Protein AF-A0AAE0R0P5-F1 (afdb_monomer)

Mean predicted aligned error: 21.21 Å

Structure (mmCIF, N/CA/C/O backbone):
data_AF-A0AAE0R0P5-F1
#
_entry.id   AF-A0AAE0R0P5-F1
#
loop_
_atom_site.group_PDB
_atom_site.id
_atom_site.type_symbol
_atom_site.label_atom_id
_atom_site.label_alt_id
_atom_site.label_comp_id
_atom_site.label_asym_id
_atom_site.label_entity_id
_atom_site.label_seq_id
_atom_site.pdbx_PDB_ins_code
_atom_site.Cartn_x
_atom_site.Cartn_y
_atom_site.Cartn_z
_atom_site.occupancy
_atom_site.B_iso_or_equiv
_atom_site.auth_seq_id
_atom_site.auth_comp_id
_atom_site.auth_asym_id
_atom_site.auth_atom_id
_atom_site.pdbx_PDB_model_num
ATOM 1 N N . MET A 1 1 ? -58.513 -64.015 45.339 1.00 34.44 1 MET A N 1
ATOM 2 C CA . MET A 1 1 ? -57.913 -65.155 44.607 1.00 34.44 1 MET A CA 1
ATOM 3 C C . MET A 1 1 ? -56.987 -64.576 43.554 1.00 34.44 1 MET A C 1
ATOM 5 O O . MET A 1 1 ? -57.465 -63.894 42.669 1.00 34.44 1 MET A O 1
ATOM 9 N N . LEU A 1 2 ? -55.699 -64.471 43.877 1.00 30.14 2 LEU A N 1
ATOM 10 C CA . LEU A 1 2 ? -54.644 -65.435 43.523 1.00 30.14 2 LEU A CA 1
ATOM 11 C C . LEU A 1 2 ? -54.267 -65.344 42.025 1.00 30.14 2 LEU A C 1
ATOM 13 O O . LEU A 1 2 ? -55.048 -65.767 41.192 1.00 30.14 2 LEU A O 1
ATOM 17 N N . PHE A 1 3 ? -53.156 -64.654 41.698 1.00 29.30 3 PHE A N 1
ATOM 18 C CA . PHE A 1 3 ? -51.824 -65.229 41.345 1.00 29.30 3 PHE A CA 1
ATOM 19 C C . PHE A 1 3 ? -51.751 -65.570 39.827 1.00 29.30 3 PHE A C 1
ATOM 21 O O . PHE A 1 3 ? -52.688 -66.141 39.303 1.00 29.30 3 PHE A O 1
ATOM 28 N N . LYS A 1 4 ? -50.728 -65.259 39.013 1.00 31.42 4 LYS A N 1
ATOM 29 C CA . LYS A 1 4 ? -49.277 -65.125 39.222 1.00 31.42 4 LYS A CA 1
ATOM 30 C C . LYS A 1 4 ? -48.629 -64.227 38.151 1.00 31.42 4 LYS A C 1
ATOM 32 O O . LYS A 1 4 ? -48.882 -64.372 36.962 1.00 31.42 4 LYS A O 1
ATOM 37 N N . TYR A 1 5 ? -47.707 -63.398 38.629 1.00 28.97 5 TYR A N 1
ATOM 38 C CA . TYR A 1 5 ? -46.499 -62.911 37.956 1.00 28.97 5 TYR A CA 1
ATOM 39 C C . TYR A 1 5 ? -45.636 -64.063 37.399 1.00 28.97 5 TYR A C 1
ATOM 41 O O . TYR A 1 5 ? -45.474 -65.053 38.113 1.00 28.97 5 TYR A O 1
ATOM 49 N N . GLN A 1 6 ? -44.968 -63.872 36.251 1.00 34.53 6 GLN A N 1
ATOM 50 C CA . GLN A 1 6 ? -43.512 -64.071 36.115 1.00 34.53 6 GLN A CA 1
ATOM 51 C C . GLN A 1 6 ? -42.920 -63.300 34.913 1.00 34.53 6 GLN A C 1
ATOM 53 O O . GLN A 1 6 ? -43.479 -63.270 33.824 1.00 34.53 6 GLN A O 1
ATOM 58 N N . HIS A 1 7 ? -41.786 -62.665 35.224 1.00 36.59 7 HIS A N 1
ATOM 59 C CA . HIS A 1 7 ? -40.796 -61.903 34.452 1.00 36.59 7 HIS A CA 1
ATOM 60 C C . HIS A 1 7 ? -40.493 -62.405 33.025 1.00 36.59 7 HIS A C 1
ATOM 62 O O . HIS A 1 7 ? -40.586 -63.590 32.754 1.00 36.59 7 HIS A O 1
ATOM 68 N N . GLY A 1 8 ? -40.004 -61.595 32.085 1.00 32.41 8 GLY A N 1
ATOM 69 C CA . GLY A 1 8 ? -39.544 -60.213 32.142 1.00 32.41 8 GLY A CA 1
ATOM 70 C C . GLY A 1 8 ? -38.848 -59.850 30.825 1.00 32.41 8 GLY A C 1
ATOM 71 O O . GLY A 1 8 ? -38.234 -60.703 30.193 1.00 32.41 8 GLY A O 1
ATOM 72 N N . PHE A 1 9 ? -38.926 -58.586 30.416 1.00 34.09 9 PHE A N 1
ATOM 73 C CA . PHE A 1 9 ? -37.970 -58.013 29.473 1.00 34.09 9 PHE A CA 1
ATOM 74 C C . PHE A 1 9 ? -37.749 -56.550 29.847 1.00 34.09 9 PHE A C 1
ATOM 76 O O . PHE A 1 9 ? -38.692 -55.799 30.093 1.00 34.09 9 PHE A O 1
ATOM 83 N N . ILE A 1 10 ? -36.478 -56.216 30.029 1.00 40.25 10 ILE A N 1
ATOM 84 C CA . ILE A 1 10 ? -36.000 -55.024 30.714 1.00 40.25 10 ILE A CA 1
ATOM 85 C C . ILE A 1 10 ? -36.155 -53.781 29.832 1.00 40.25 10 ILE A C 1
ATOM 87 O O . ILE A 1 10 ? -35.788 -53.747 28.663 1.00 40.25 10 ILE A O 1
ATOM 91 N N . LEU A 1 11 ? -36.701 -52.767 30.493 1.00 33.94 11 LEU A N 1
ATOM 92 C CA . LEU A 1 11 ? -36.788 -51.348 30.196 1.00 33.94 11 LEU A CA 1
ATOM 93 C C . LEU A 1 11 ? -35.460 -50.741 29.695 1.00 33.94 11 LEU A C 1
ATOM 95 O O . LEU A 1 11 ? -34.460 -50.806 30.404 1.00 33.94 11 LEU A O 1
ATOM 99 N N . THR A 1 12 ? -35.471 -49.989 28.591 1.00 37.47 12 THR A N 1
ATOM 100 C CA . THR A 1 12 ? -34.837 -48.654 28.600 1.00 37.47 12 THR A CA 1
ATOM 101 C C . THR A 1 12 ? -35.528 -47.728 27.601 1.00 37.47 12 THR A C 1
ATOM 103 O O . THR A 1 12 ? -35.240 -47.711 26.410 1.00 37.47 12 THR A O 1
ATOM 106 N N . VAL A 1 13 ? -36.479 -46.954 28.119 1.00 36.56 13 VAL A N 1
ATOM 107 C CA . VAL A 1 13 ? -37.002 -45.750 27.480 1.00 36.56 13 VAL A CA 1
ATOM 108 C C . VAL A 1 13 ? -36.107 -44.602 27.940 1.00 36.56 13 VAL A C 1
ATOM 110 O O . VAL A 1 13 ? -36.076 -44.293 29.127 1.00 36.56 13 VAL A O 1
ATOM 113 N N . LEU A 1 14 ? -35.389 -43.966 27.017 1.00 38.53 14 LEU A N 1
ATOM 114 C CA . LEU A 1 14 ? -34.803 -42.642 27.222 1.00 38.53 14 LEU A CA 1
ATOM 115 C C . LEU A 1 14 ? -35.444 -41.712 26.192 1.00 38.53 14 LEU A C 1
ATOM 117 O O . LEU A 1 14 ? -34.940 -41.506 25.093 1.00 38.53 14 LEU A O 1
ATOM 121 N N . PHE A 1 15 ? -36.623 -41.204 26.556 1.00 39.19 15 PHE A N 1
ATOM 122 C CA . PHE A 1 15 ? -37.204 -40.023 25.932 1.00 39.19 15 PHE A CA 1
ATOM 123 C C . PHE A 1 15 ? -36.274 -38.845 26.238 1.00 39.19 15 PHE A C 1
ATOM 125 O O . PHE A 1 15 ? -36.074 -38.488 27.400 1.00 39.19 15 PHE A O 1
ATOM 132 N N . GLY A 1 16 ? -35.684 -38.265 25.194 1.00 40.59 16 GLY A N 1
ATOM 133 C CA . GLY A 1 16 ? -34.904 -37.040 25.293 1.00 40.59 16 GLY A CA 1
ATOM 134 C C . GLY A 1 16 ? -35.792 -35.882 25.738 1.00 40.59 16 GLY A C 1
ATOM 135 O O . GLY A 1 16 ? -36.553 -35.331 24.947 1.00 40.59 16 GLY A O 1
ATOM 136 N N . LEU A 1 17 ? -35.670 -35.495 27.007 1.00 40.88 17 LEU A N 1
ATOM 137 C CA . LEU A 1 17 ? -36.045 -34.171 27.488 1.00 40.88 17 LEU A CA 1
ATOM 138 C C . LEU A 1 17 ? -35.081 -33.166 26.852 1.00 40.88 17 LEU A C 1
ATOM 140 O O . LEU A 1 17 ? -34.017 -32.865 27.385 1.00 40.88 17 LEU A O 1
ATOM 144 N N . CYS A 1 18 ? -35.450 -32.667 25.675 1.00 35.09 18 CYS A N 1
ATOM 145 C CA . CYS A 1 18 ? -34.833 -31.486 25.096 1.00 35.09 18 CYS A CA 1
ATOM 146 C C . CYS A 1 18 ? -35.344 -30.277 25.889 1.00 35.09 18 CYS A C 1
ATOM 148 O O . CYS A 1 18 ? -36.290 -29.598 25.493 1.00 35.09 18 CYS A O 1
ATOM 150 N N . THR A 1 19 ? -34.762 -30.039 27.065 1.00 41.03 19 THR A N 1
ATOM 151 C CA . THR A 1 19 ? -34.907 -28.755 27.743 1.00 41.03 19 THR A CA 1
ATOM 152 C C . THR A 1 19 ? -34.243 -27.715 26.854 1.00 41.03 19 THR A C 1
ATOM 154 O O . THR A 1 19 ? -33.017 -27.664 26.758 1.00 41.03 19 THR A O 1
ATOM 157 N N . HIS A 1 20 ? -35.062 -26.912 26.176 1.00 38.31 20 HIS A N 1
ATOM 158 C CA . HIS A 1 20 ? -34.650 -25.643 25.596 1.00 38.31 20 HIS A CA 1
ATOM 159 C C . HIS A 1 20 ? -34.013 -24.813 26.713 1.00 38.31 20 HIS A C 1
ATOM 161 O O . HIS A 1 20 ? -34.701 -24.187 27.520 1.00 38.31 20 HIS A O 1
ATOM 167 N N . TYR A 1 21 ? -32.685 -24.837 26.785 1.00 34.97 21 TYR A N 1
ATOM 168 C CA . TYR A 1 21 ? -31.936 -23.863 27.553 1.00 34.97 21 TYR A CA 1
ATOM 169 C C . TYR A 1 21 ? -31.995 -22.572 26.740 1.00 34.97 21 TYR A C 1
ATOM 171 O O . TYR A 1 21 ? -31.149 -22.307 25.889 1.00 34.97 21 TYR A O 1
ATOM 179 N N . ASN A 1 22 ? -33.060 -21.796 26.941 1.00 39.41 22 ASN A N 1
ATOM 180 C CA . ASN A 1 22 ? -33.042 -20.387 26.591 1.00 39.41 22 ASN A CA 1
ATOM 181 C C . ASN A 1 22 ? -32.018 -19.745 27.523 1.00 39.41 22 ASN A C 1
ATOM 183 O O . ASN A 1 22 ? -32.344 -19.314 28.628 1.00 39.41 22 ASN A O 1
ATOM 187 N N . ALA A 1 23 ? -30.759 -19.734 27.087 1.00 39.31 23 ALA A N 1
ATOM 188 C CA . ALA A 1 23 ? -29.809 -18.759 27.567 1.00 39.31 23 ALA A CA 1
ATOM 189 C C . ALA A 1 23 ? -30.398 -17.401 27.183 1.00 39.31 23 ALA A C 1
ATOM 191 O O . ALA A 1 23 ? -30.304 -16.961 26.039 1.00 39.31 23 ALA A O 1
ATOM 192 N N . VAL A 1 24 ? -31.087 -16.779 28.136 1.00 40.31 24 VAL A N 1
ATOM 193 C CA . VAL A 1 24 ? -31.278 -15.338 28.134 1.00 40.31 24 VAL A CA 1
ATOM 194 C C . VAL A 1 24 ? -29.861 -14.784 28.192 1.00 40.31 24 VAL A C 1
ATOM 196 O O . VAL A 1 24 ? -29.256 -14.723 29.258 1.00 40.31 24 VAL A O 1
ATOM 199 N N . ALA A 1 25 ? -29.283 -14.505 27.023 1.00 43.22 25 ALA A N 1
ATOM 200 C CA . ALA A 1 25 ? -28.148 -13.615 26.941 1.00 43.22 25 ALA A CA 1
ATOM 201 C C . ALA A 1 25 ? -28.648 -12.309 27.555 1.00 43.22 25 ALA A C 1
ATOM 203 O O . ALA A 1 25 ? -29.570 -11.692 27.014 1.00 43.22 25 ALA A O 1
ATOM 204 N N . GLU A 1 26 ? -28.130 -11.953 28.732 1.00 45.59 26 GLU A N 1
ATOM 205 C CA . GLU A 1 26 ? -28.220 -10.582 29.219 1.00 45.59 26 GLU A CA 1
ATOM 206 C C . GLU A 1 26 ? -27.837 -9.697 28.036 1.00 45.59 26 GLU A C 1
ATOM 208 O O . GLU A 1 26 ? -26.748 -9.842 27.478 1.00 45.59 26 GLU A O 1
ATOM 213 N N . GLY A 1 27 ? -28.786 -8.895 27.555 1.00 54.31 27 GLY A N 1
ATOM 214 C CA . GLY A 1 27 ? -28.543 -8.031 26.415 1.00 54.31 27 GLY A CA 1
ATOM 215 C C . GLY A 1 27 ? -27.444 -7.062 26.807 1.00 54.31 27 GLY A C 1
ATOM 216 O O . GLY A 1 27 ? -27.705 -6.140 27.574 1.00 54.31 27 GLY A O 1
ATOM 217 N N . GLU A 1 28 ? -26.222 -7.286 26.321 1.00 67.94 28 GLU A N 1
ATOM 218 C CA . GLU A 1 28 ? -25.173 -6.281 26.410 1.00 67.94 28 GLU A CA 1
ATOM 219 C C . GLU A 1 28 ? -25.738 -5.000 25.798 1.00 67.94 28 GLU A C 1
ATOM 221 O O . GLU A 1 28 ? -26.169 -4.991 24.640 1.00 67.94 28 GLU A O 1
ATOM 226 N N . GLU A 1 29 ? -25.809 -3.933 26.598 1.00 82.06 29 GLU A N 1
ATOM 227 C CA . GLU A 1 29 ? -26.222 -2.635 26.087 1.00 82.06 29 GLU A CA 1
ATOM 228 C C . GLU A 1 29 ? -25.276 -2.254 24.952 1.00 82.06 29 GLU A C 1
ATOM 230 O O . GLU A 1 29 ? -24.056 -2.166 25.118 1.00 82.06 29 GLU A O 1
ATOM 235 N N . LYS A 1 30 ? -25.855 -2.072 23.768 1.00 89.12 30 LYS A N 1
ATOM 236 C CA . LYS A 1 30 ? -25.108 -1.693 22.582 1.00 89.12 30 LYS A CA 1
ATOM 237 C C . LYS A 1 30 ? -25.115 -0.185 22.433 1.00 89.12 30 LYS A C 1
ATOM 239 O O . LYS A 1 30 ? -26.154 0.470 22.519 1.00 89.12 30 LYS A O 1
ATOM 244 N N . PHE A 1 31 ? -23.946 0.358 22.152 1.00 93.00 31 PHE A N 1
ATOM 245 C CA . PHE A 1 31 ? -23.708 1.778 21.988 1.00 93.00 31 PHE A CA 1
ATOM 246 C C . PHE A 1 31 ? -23.420 2.111 20.524 1.00 93.00 31 PHE A C 1
ATOM 248 O O . PHE A 1 31 ? -23.295 1.242 19.657 1.00 93.00 31 PHE A O 1
ATOM 255 N N . ARG A 1 32 ? -23.329 3.412 20.247 1.00 92.44 32 ARG A N 1
ATOM 256 C CA . ARG A 1 32 ? -22.957 3.936 18.935 1.00 92.44 32 ARG A CA 1
ATOM 257 C C . ARG A 1 32 ? -21.724 4.813 19.035 1.00 92.44 32 ARG A C 1
ATOM 259 O O . ARG A 1 32 ? -21.586 5.596 19.975 1.00 92.44 32 ARG A O 1
ATOM 266 N N . VAL A 1 33 ? -20.867 4.708 18.031 1.00 94.12 33 VAL A N 1
ATOM 267 C CA . VAL A 1 33 ? -19.681 5.547 17.878 1.00 94.12 33 VAL A CA 1
ATOM 268 C C . VAL A 1 33 ? -19.931 6.533 16.751 1.00 94.12 33 VAL A C 1
ATOM 270 O O . VAL A 1 33 ? -20.234 6.141 15.625 1.00 94.12 33 VAL A O 1
ATOM 273 N N . GLU A 1 34 ? -19.799 7.817 17.059 1.00 94.62 34 GLU A N 1
ATOM 274 C CA . GLU A 1 34 ? -20.031 8.914 16.127 1.00 94.62 34 GLU A CA 1
ATOM 275 C C . GLU A 1 34 ? -18.748 9.723 15.918 1.00 94.62 34 GLU A C 1
ATOM 277 O O . GLU A 1 34 ? -17.958 9.970 16.839 1.00 94.62 34 GLU A O 1
ATOM 282 N N . GLY A 1 35 ? -18.551 10.175 14.685 1.00 94.94 35 GLY A N 1
ATOM 283 C CA . GLY A 1 35 ? -17.425 11.022 14.338 1.00 94.94 35 GLY A CA 1
ATOM 284 C C . GLY A 1 35 ? -17.601 11.714 12.998 1.00 94.94 35 GLY A C 1
ATOM 285 O O . GLY A 1 35 ? -18.602 11.556 12.301 1.00 94.94 35 GLY A O 1
ATOM 286 N N . ARG A 1 36 ? -16.607 12.522 12.649 1.00 94.25 36 ARG A N 1
ATOM 287 C CA . ARG A 1 36 ? -16.526 13.242 11.388 1.00 94.25 36 ARG A CA 1
ATOM 288 C C . ARG A 1 36 ? -15.132 13.124 10.803 1.00 94.25 36 ARG A C 1
ATOM 290 O O . ARG A 1 36 ? -14.133 13.366 11.479 1.00 94.25 36 ARG A O 1
ATOM 297 N N . ALA A 1 37 ? -15.086 12.789 9.529 1.00 93.88 37 ALA A N 1
ATOM 298 C CA . ALA A 1 37 ? -13.886 12.663 8.738 1.00 93.88 37 ALA A CA 1
ATOM 299 C C . ALA A 1 37 ? -13.711 13.913 7.866 1.00 93.88 37 ALA A C 1
ATOM 301 O O . ALA A 1 37 ? -14.640 14.356 7.190 1.00 93.88 37 ALA A O 1
ATOM 302 N N . LEU A 1 38 ? -12.526 14.519 7.927 1.00 91.50 38 LEU A N 1
ATOM 303 C CA . LEU A 1 38 ? -12.237 15.812 7.310 1.00 91.50 38 LEU A CA 1
ATOM 304 C C . LEU A 1 38 ? -11.052 15.687 6.349 1.00 91.50 38 LEU A C 1
ATOM 306 O O . LEU A 1 38 ? -9.934 15.369 6.763 1.00 91.50 38 LEU A O 1
ATOM 310 N N . VAL A 1 39 ? -11.300 15.995 5.076 1.00 91.31 39 VAL A N 1
ATOM 311 C CA . VAL A 1 39 ? -10.283 16.139 4.026 1.00 91.31 39 VAL A CA 1
ATOM 312 C C . VAL A 1 39 ? -10.309 17.592 3.562 1.00 91.31 39 VAL A C 1
ATOM 314 O O . VAL A 1 39 ? -11.354 18.097 3.159 1.00 91.31 39 VAL A O 1
ATOM 317 N N . TYR A 1 40 ? -9.180 18.289 3.663 1.00 86.12 40 TYR A N 1
ATOM 318 C CA . TYR A 1 40 ? -9.093 19.695 3.266 1.00 86.12 40 TYR A CA 1
ATOM 319 C C . TYR A 1 40 ? -8.949 19.830 1.747 1.00 86.12 40 TYR A C 1
ATOM 321 O O . TYR A 1 40 ? -8.205 19.077 1.125 1.00 86.12 40 TYR A O 1
ATOM 329 N N . GLY A 1 41 ? -9.638 20.815 1.165 1.00 85.31 41 GLY A N 1
ATOM 330 C CA . GLY A 1 41 ? -9.499 21.176 -0.252 1.00 85.31 41 GLY A CA 1
ATOM 331 C C . GLY A 1 41 ? -10.225 20.265 -1.245 1.00 85.31 41 GLY A C 1
ATOM 332 O O . GLY A 1 41 ? -10.093 20.475 -2.444 1.00 85.31 41 GLY A O 1
ATOM 333 N N . VAL A 1 42 ? -10.995 19.282 -0.771 1.00 87.31 42 VAL A N 1
ATOM 334 C CA . VAL A 1 42 ? -11.724 18.321 -1.612 1.00 87.31 42 VAL A CA 1
ATOM 335 C C . VAL A 1 42 ? -13.159 18.214 -1.116 1.00 87.31 42 VAL A C 1
ATOM 337 O O . VAL A 1 42 ? -13.408 18.240 0.093 1.00 87.31 42 VAL A O 1
ATOM 340 N N . ARG A 1 43 ? -14.118 18.109 -2.040 1.00 88.69 43 ARG A N 1
ATOM 341 C CA . ARG A 1 43 ? -15.528 17.927 -1.683 1.00 88.69 43 ARG A CA 1
ATOM 342 C C . ARG A 1 43 ? -15.727 16.561 -1.035 1.00 88.69 43 ARG A C 1
ATOM 344 O O . ARG A 1 43 ? -15.173 15.561 -1.481 1.00 88.69 43 ARG A O 1
ATOM 351 N N . THR A 1 44 ? -16.544 16.502 0.013 1.00 88.00 44 THR A N 1
ATOM 352 C CA . THR A 1 44 ? -16.805 15.255 0.748 1.00 88.00 44 THR A CA 1
ATOM 353 C C . THR A 1 44 ? -17.435 14.173 -0.130 1.00 88.00 44 THR A C 1
ATOM 355 O O . THR A 1 44 ? -17.093 13.003 -0.000 1.00 88.00 44 THR A O 1
ATOM 358 N N . GLU A 1 45 ? -18.281 14.551 -1.084 1.00 88.69 45 GLU A N 1
ATOM 359 C CA . GLU A 1 45 ? -18.960 13.632 -2.010 1.00 88.69 45 GLU A CA 1
ATOM 360 C C . GLU A 1 45 ? -18.009 12.806 -2.895 1.00 88.69 45 GLU A C 1
ATOM 362 O O . GLU A 1 45 ? -18.364 11.707 -3.304 1.00 88.69 45 GLU A O 1
ATOM 367 N N . GLU A 1 46 ? -16.801 13.300 -3.181 1.00 88.38 46 GLU A N 1
ATOM 368 C CA . GLU A 1 46 ? -15.882 12.648 -4.127 1.00 88.38 46 GLU A CA 1
ATOM 369 C C . GLU A 1 46 ? -15.166 11.436 -3.521 1.00 88.38 46 GLU A C 1
ATOM 371 O O . GLU A 1 46 ? -14.866 10.470 -4.218 1.00 88.38 46 GLU A O 1
ATOM 376 N N . TRP A 1 47 ? -14.887 11.473 -2.217 1.00 89.62 47 TRP A N 1
ATOM 377 C CA . TRP A 1 47 ? -14.062 10.459 -1.555 1.00 89.62 47 TRP A CA 1
ATOM 378 C C . TRP A 1 47 ? -14.839 9.593 -0.560 1.00 89.62 47 TRP A C 1
ATOM 380 O O . TRP A 1 47 ? -14.412 8.475 -0.269 1.00 89.62 47 TRP A O 1
ATOM 390 N N . THR A 1 48 ? -15.979 10.079 -0.054 1.00 91.31 48 THR A N 1
ATOM 391 C CA . THR A 1 48 ? -16.814 9.354 0.920 1.00 91.31 48 THR A CA 1
ATOM 392 C C . THR A 1 48 ? -17.335 7.999 0.426 1.00 91.31 48 THR A C 1
ATOM 394 O O . THR A 1 48 ? -17.289 7.069 1.229 1.00 91.31 48 THR A O 1
ATOM 397 N N . PRO A 1 49 ? -17.725 7.792 -0.855 1.00 91.50 49 PRO A N 1
ATOM 398 C CA . PRO A 1 49 ? -18.197 6.481 -1.323 1.00 91.50 49 PRO A CA 1
ATOM 399 C C . PRO A 1 49 ? -17.119 5.392 -1.307 1.00 91.50 49 PRO A C 1
ATOM 401 O O . PRO A 1 49 ? -17.430 4.206 -1.305 1.00 91.50 49 PRO A O 1
ATOM 404 N N . LEU A 1 50 ? -15.845 5.791 -1.321 1.00 90.12 50 LEU A N 1
ATOM 405 C CA . LEU A 1 50 ? -14.699 4.883 -1.308 1.00 90.12 50 LEU A CA 1
ATOM 406 C C . LEU A 1 50 ? -14.164 4.637 0.109 1.00 90.12 50 LEU A C 1
ATOM 408 O O . LEU A 1 50 ? -13.207 3.878 0.273 1.00 90.12 50 LEU A O 1
ATOM 412 N N . ALA A 1 51 ? -14.720 5.310 1.118 1.00 92.94 51 ALA A N 1
ATOM 413 C CA . ALA A 1 51 ? -14.226 5.270 2.482 1.00 92.94 51 ALA A CA 1
ATOM 414 C C . ALA A 1 51 ? -15.104 4.399 3.387 1.00 92.94 51 ALA A C 1
ATOM 416 O O . ALA A 1 51 ? -16.319 4.575 3.466 1.00 92.94 51 ALA A O 1
ATOM 417 N N . HIS A 1 52 ? -14.455 3.520 4.144 1.00 93.50 52 HIS A N 1
ATOM 418 C CA . HIS A 1 52 ? -15.089 2.665 5.143 1.00 93.50 52 HIS A CA 1
ATOM 419 C C . HIS A 1 52 ? -14.510 2.950 6.524 1.00 93.50 52 HIS A C 1
ATOM 421 O O . HIS A 1 52 ? -13.315 3.210 6.673 1.00 93.50 52 HIS A O 1
ATOM 427 N N . VAL A 1 53 ? -15.359 2.894 7.545 1.00 94.94 53 VAL A N 1
ATOM 428 C CA . VAL A 1 53 ? -14.955 3.020 8.944 1.00 94.94 53 VAL A CA 1
ATOM 429 C C . VAL A 1 53 ? -14.914 1.629 9.550 1.00 94.94 53 VAL A C 1
ATOM 431 O O . VAL A 1 53 ? -15.922 0.931 9.565 1.00 94.94 53 VAL A O 1
ATOM 434 N N . LEU A 1 54 ? -13.754 1.230 10.050 1.00 94.06 54 LEU A N 1
ATOM 435 C CA . LEU A 1 54 ? -13.521 -0.068 10.665 1.00 94.06 54 LEU A CA 1
ATOM 436 C C . LEU A 1 54 ? -13.219 0.129 12.147 1.00 94.06 54 LEU A C 1
ATOM 438 O O . LEU A 1 54 ? -12.361 0.942 12.505 1.00 94.06 54 LEU A O 1
ATOM 442 N N . LEU A 1 55 ? -13.894 -0.626 13.006 1.00 91.62 55 LEU A N 1
ATOM 443 C CA . LEU A 1 55 ? -13.537 -0.759 14.415 1.00 91.62 55 LEU A CA 1
ATOM 444 C C . LEU A 1 55 ? -12.881 -2.122 14.635 1.00 91.62 55 LEU A C 1
ATOM 446 O O . LEU A 1 55 ? -13.393 -3.137 14.169 1.00 91.62 55 LEU A O 1
ATOM 450 N N . ASP A 1 56 ? -11.738 -2.105 15.322 1.00 86.81 56 ASP A N 1
ATOM 451 C CA . ASP A 1 56 ? -10.947 -3.283 15.723 1.00 86.81 56 ASP A CA 1
ATOM 452 C C . ASP A 1 56 ? -10.690 -4.313 14.603 1.00 86.81 56 ASP A C 1
ATOM 454 O O . ASP A 1 56 ? -10.737 -5.521 14.804 1.00 86.81 56 ASP A O 1
ATOM 458 N N . GLY A 1 57 ? -10.403 -3.827 13.390 1.00 74.81 57 GLY A N 1
ATOM 459 C CA . GLY A 1 57 ? -9.994 -4.691 12.279 1.00 74.81 57 GLY A CA 1
ATOM 460 C C . GLY A 1 57 ? -11.130 -5.479 11.621 1.00 74.81 57 GLY A C 1
ATOM 461 O O . GLY A 1 57 ? -10.901 -6.622 11.248 1.00 74.81 57 GLY A O 1
ATOM 462 N N . GLU A 1 58 ? -12.293 -4.834 11.436 1.00 81.88 58 GLU A N 1
ATOM 463 C CA . GLU A 1 58 ? -13.508 -5.314 10.730 1.00 81.88 58 GLU A CA 1
ATOM 464 C C . GLU A 1 58 ? -14.585 -5.980 11.602 1.00 81.88 58 GLU A C 1
ATOM 466 O O . GLU A 1 58 ? -15.610 -6.398 11.071 1.00 81.88 58 GLU A O 1
ATOM 471 N N . GLU A 1 59 ? -14.434 -6.017 12.929 1.00 87.12 59 GLU A N 1
ATOM 472 C CA . GLU A 1 59 ? -15.486 -6.549 13.815 1.00 87.12 59 GLU A CA 1
ATOM 473 C C . GLU A 1 59 ? -16.782 -5.729 13.715 1.00 87.12 59 GLU A C 1
ATOM 475 O O . GLU A 1 59 ? -17.879 -6.283 13.651 1.00 87.12 59 GLU A O 1
ATOM 480 N N . HIS A 1 60 ? -16.647 -4.401 13.638 1.00 90.19 60 HIS A N 1
ATOM 481 C CA . HIS A 1 60 ? -17.761 -3.503 13.352 1.00 90.19 60 HIS A CA 1
ATOM 482 C C . HIS A 1 60 ? -17.394 -2.579 12.194 1.00 90.19 60 HIS A C 1
ATOM 484 O O . HIS A 1 60 ? -16.329 -1.951 12.183 1.00 90.19 60 HIS A O 1
ATOM 490 N N . VAL A 1 61 ? -18.301 -2.481 11.225 1.00 92.50 61 VAL A N 1
ATOM 491 C CA . VAL A 1 61 ? -18.118 -1.692 10.005 1.00 92.50 61 VAL A CA 1
ATOM 492 C C . VAL A 1 61 ? -19.159 -0.582 9.959 1.00 92.50 61 VAL A C 1
ATOM 494 O O . VAL A 1 61 ? -20.342 -0.798 10.216 1.00 92.50 61 VAL A O 1
ATOM 497 N N . GLY A 1 62 ? -18.711 0.619 9.615 1.00 92.56 62 GLY A N 1
ATOM 498 C CA . GLY A 1 62 ? -19.558 1.768 9.351 1.00 92.56 62 GLY A CA 1
ATOM 499 C C . GLY A 1 62 ? -19.204 2.450 8.040 1.00 92.56 62 GLY A C 1
ATOM 500 O O . GLY A 1 62 ? -18.120 2.277 7.484 1.00 92.56 62 GLY A O 1
ATOM 501 N N . PHE A 1 63 ? -20.130 3.274 7.567 1.00 93.56 63 PHE A N 1
ATOM 502 C CA . PHE A 1 63 ? -19.980 4.033 6.332 1.00 93.56 63 PHE A CA 1
ATOM 503 C C . PHE A 1 63 ? -19.919 5.526 6.635 1.00 93.56 63 PHE A C 1
ATOM 505 O O . PHE A 1 63 ? -20.565 6.017 7.569 1.00 93.56 63 PHE A O 1
ATOM 512 N N . VAL A 1 64 ? -19.141 6.250 5.832 1.00 93.94 64 VAL A N 1
ATOM 513 C CA . VAL A 1 64 ? -19.086 7.710 5.896 1.00 93.94 64 VAL A CA 1
ATOM 514 C C . VAL A 1 64 ? -20.220 8.278 5.044 1.00 93.94 64 VAL A C 1
ATOM 516 O O . VAL A 1 64 ? -20.416 7.887 3.897 1.00 93.94 64 VAL A O 1
ATOM 519 N N . ARG A 1 65 ? -20.992 9.198 5.614 1.00 93.19 65 ARG A N 1
ATOM 520 C CA . ARG A 1 65 ? -22.061 9.931 4.934 1.00 93.19 65 ARG A CA 1
ATOM 521 C C . ARG A 1 65 ? -21.475 11.048 4.065 1.00 93.19 65 ARG A C 1
ATOM 523 O O . ARG A 1 65 ? -20.334 11.469 4.245 1.00 93.19 65 ARG A O 1
ATOM 530 N N . LEU A 1 66 ? -22.288 11.586 3.156 1.00 90.56 66 LEU A N 1
ATOM 531 C CA . LEU A 1 66 ? -21.876 12.632 2.206 1.00 90.56 66 LEU A CA 1
ATOM 532 C C . LEU A 1 66 ? -21.450 13.954 2.871 1.00 90.56 66 LEU A C 1
ATOM 534 O O . LEU A 1 66 ? -20.715 14.734 2.274 1.00 90.56 66 LEU A O 1
ATOM 538 N N . ASP A 1 67 ? -21.861 14.210 4.114 1.00 89.56 67 ASP A N 1
ATOM 539 C CA . ASP A 1 67 ? -21.448 15.373 4.917 1.00 89.56 67 ASP A CA 1
ATOM 540 C C . ASP A 1 67 ? -20.092 15.174 5.637 1.00 89.56 67 ASP A C 1
ATOM 542 O O . ASP A 1 67 ? -19.598 16.072 6.341 1.00 89.56 67 ASP A O 1
ATOM 546 N N . GLY A 1 68 ? -19.492 13.991 5.463 1.00 89.38 68 GLY A N 1
ATOM 547 C CA . GLY A 1 68 ? -18.276 13.536 6.125 1.00 89.38 68 GLY A CA 1
ATOM 548 C C . GLY A 1 68 ? -18.508 12.985 7.534 1.00 89.38 68 GLY A C 1
ATOM 549 O O . GLY A 1 68 ? -17.536 12.646 8.207 1.00 89.38 68 GLY A O 1
ATOM 550 N N . SER A 1 69 ? -19.750 12.915 8.024 1.00 94.56 69 SER A N 1
ATOM 551 C CA . SER A 1 69 ? -20.056 12.281 9.312 1.00 94.56 69 SER A CA 1
ATOM 552 C C . SER A 1 69 ? -20.110 10.762 9.172 1.00 94.56 69 SER A C 1
ATOM 554 O O . SER A 1 69 ? -20.406 10.233 8.105 1.00 94.56 69 SER A O 1
ATOM 556 N N . PHE A 1 70 ? -19.823 10.032 10.241 1.00 94.75 70 PHE A N 1
ATOM 557 C CA . PHE A 1 70 ? -19.983 8.584 10.273 1.00 94.75 70 PHE A CA 1
ATOM 558 C C . PHE A 1 70 ? -20.574 8.146 11.606 1.00 94.75 70 PHE A C 1
ATOM 560 O O . PHE A 1 70 ? -20.358 8.772 12.647 1.00 94.75 70 PHE A O 1
ATOM 567 N N . THR A 1 71 ? -21.323 7.051 11.553 1.00 94.06 71 THR A N 1
ATOM 568 C CA . THR A 1 71 ? -21.959 6.436 12.717 1.00 94.06 71 THR A CA 1
ATOM 569 C C . THR A 1 71 ? -21.795 4.930 12.619 1.00 94.06 71 THR A C 1
ATOM 571 O O . THR A 1 71 ? -22.196 4.349 11.610 1.00 94.06 71 THR A O 1
ATOM 574 N N . VAL A 1 72 ? -21.230 4.309 13.650 1.00 94.25 72 VAL A N 1
ATOM 575 C CA . VAL A 1 72 ? -21.141 2.850 13.775 1.00 94.25 72 VAL A CA 1
ATOM 576 C C . VAL A 1 72 ? -22.051 2.420 14.910 1.00 94.25 72 VAL A C 1
ATOM 578 O O . VAL A 1 72 ? -21.906 2.904 16.033 1.00 94.25 72 VAL A O 1
ATOM 581 N N . ASN A 1 73 ? -23.011 1.558 14.595 1.00 92.44 73 ASN A N 1
ATOM 582 C CA . ASN A 1 73 ? -24.009 1.069 15.538 1.00 92.44 73 ASN A CA 1
ATOM 583 C C . ASN A 1 73 ? -23.610 -0.308 16.077 1.00 92.44 73 ASN A C 1
ATOM 585 O O . ASN A 1 73 ? -22.681 -0.933 15.570 1.00 92.44 73 ASN A O 1
ATOM 589 N N . ASP A 1 74 ? -24.354 -0.768 17.081 1.00 90.31 74 ASP A N 1
ATOM 590 C CA . ASP A 1 74 ? -24.245 -2.116 17.638 1.00 90.31 74 ASP A CA 1
ATOM 591 C C . ASP A 1 74 ? -22.898 -2.442 18.312 1.00 90.31 74 ASP A C 1
ATOM 593 O O . ASP A 1 74 ? -22.517 -3.605 18.376 1.00 90.31 74 ASP A O 1
ATOM 597 N N . VAL A 1 75 ? -22.202 -1.438 18.860 1.00 92.06 75 VAL A N 1
ATOM 598 C CA . VAL A 1 75 ? -20.876 -1.615 19.477 1.00 92.06 75 VAL A CA 1
ATOM 599 C C . VAL A 1 75 ? -21.016 -1.861 20.987 1.00 92.06 75 VAL A C 1
ATOM 601 O O . VAL A 1 75 ? -21.570 -0.999 21.676 1.00 92.06 75 VAL A O 1
ATOM 604 N N . PRO A 1 76 ? -20.524 -2.985 21.542 1.00 92.50 76 PRO A N 1
ATOM 605 C CA . PRO A 1 76 ? -20.587 -3.237 22.981 1.00 92.50 76 PRO A CA 1
ATOM 606 C C . PRO A 1 76 ? -19.680 -2.286 23.780 1.00 92.50 76 PRO A C 1
ATOM 608 O O . PRO A 1 76 ? -18.893 -1.511 23.230 1.00 92.50 76 PRO A O 1
ATOM 611 N N . SER A 1 77 ? -19.795 -2.294 25.112 1.00 92.44 77 SER A N 1
ATOM 612 C CA . SER A 1 77 ? -18.887 -1.504 25.952 1.00 92.44 77 SER A CA 1
ATOM 613 C C . SER A 1 77 ? -17.468 -2.067 25.882 1.00 92.44 77 SER A C 1
ATOM 615 O O . SER A 1 77 ? -17.251 -3.252 26.126 1.00 92.44 77 SER A O 1
ATOM 617 N N . GLY A 1 78 ? -16.485 -1.219 25.599 1.00 91.38 78 GLY A N 1
ATOM 618 C CA . GLY A 1 78 ? -15.127 -1.676 25.351 1.00 91.38 78 GLY A CA 1
ATOM 619 C C . GLY A 1 78 ? -14.194 -0.560 24.908 1.00 91.38 78 GLY A C 1
ATOM 620 O O . GLY A 1 78 ? -14.528 0.625 24.945 1.00 91.38 78 GLY A O 1
ATOM 621 N N . SER A 1 79 ? -12.984 -0.948 24.520 1.00 91.62 79 SER A N 1
ATOM 622 C CA . SER A 1 79 ? -11.952 -0.047 24.019 1.00 91.62 79 SER A CA 1
ATOM 623 C C . SER A 1 79 ? -11.621 -0.446 22.592 1.00 91.62 79 SER A C 1
ATOM 625 O O . SER A 1 79 ? -11.049 -1.510 22.378 1.00 91.62 79 SER A O 1
ATOM 627 N N . TYR A 1 80 ? -11.969 0.411 21.641 1.00 93.19 80 TYR A N 1
ATOM 628 C CA . TYR A 1 80 ? -11.875 0.128 20.215 1.00 93.19 80 TYR A CA 1
ATOM 629 C C . TYR A 1 80 ? -10.908 1.089 19.546 1.00 93.19 80 TYR A C 1
ATOM 631 O O . TYR A 1 80 ? -10.750 2.240 19.964 1.00 93.19 80 TYR A O 1
ATOM 639 N N . VAL A 1 81 ? -10.268 0.633 18.476 1.00 93.50 81 VAL A N 1
ATOM 640 C CA . VAL A 1 81 ? -9.503 1.509 17.590 1.00 93.50 81 VAL A CA 1
ATOM 641 C C . VAL A 1 81 ? -10.313 1.729 16.323 1.00 93.50 81 VAL A C 1
ATOM 643 O O . VAL A 1 81 ? -10.652 0.779 15.623 1.00 93.50 81 VAL A O 1
ATOM 646 N N . VAL A 1 82 ? -10.635 2.991 16.056 1.00 94.50 82 VAL A N 1
ATOM 647 C CA . VAL A 1 82 ? -11.373 3.434 14.878 1.00 94.50 82 VAL A CA 1
ATOM 648 C C . VAL A 1 82 ? -10.376 3.770 13.776 1.00 94.50 82 VAL A C 1
ATOM 650 O O . VAL A 1 82 ? -9.507 4.634 13.943 1.00 94.50 82 VAL A O 1
ATOM 653 N N . HIS A 1 83 ? -10.530 3.103 12.640 1.00 93.38 83 HIS A N 1
ATOM 654 C CA . HIS A 1 83 ? -9.767 3.316 11.421 1.00 93.38 83 HIS A CA 1
ATOM 655 C C . HIS A 1 83 ? -10.702 3.776 10.304 1.00 93.38 83 HIS A C 1
ATOM 657 O O . HIS A 1 83 ? -11.749 3.177 10.086 1.00 93.38 83 HIS A O 1
ATOM 663 N N . ILE A 1 84 ? -10.310 4.812 9.564 1.00 94.25 84 ILE A N 1
ATOM 664 C CA . ILE A 1 84 ? -10.973 5.173 8.307 1.00 94.25 84 ILE A CA 1
ATOM 665 C C . ILE A 1 84 ? -10.074 4.696 7.178 1.00 94.25 84 ILE A C 1
ATOM 667 O O . ILE A 1 84 ? -8.959 5.193 7.012 1.00 94.25 84 ILE A O 1
ATOM 671 N N . VAL A 1 85 ? -10.559 3.719 6.425 1.00 93.12 85 VAL A N 1
ATOM 672 C CA . VAL A 1 85 ? -9.868 3.150 5.274 1.00 93.12 85 VAL A CA 1
ATOM 673 C C . VAL A 1 85 ? -10.404 3.816 4.021 1.00 93.12 85 VAL A C 1
ATOM 675 O O . VAL A 1 85 ? -11.596 3.756 3.741 1.00 93.12 85 VAL A O 1
ATOM 678 N N . SER A 1 86 ? -9.517 4.453 3.264 1.00 92.25 86 SER A N 1
ATOM 679 C CA . SER A 1 86 ? -9.806 5.015 1.948 1.00 92.25 86 SER A CA 1
ATOM 680 C C . SER A 1 86 ? -8.656 4.655 1.006 1.00 92.25 86 SER A C 1
ATOM 682 O O . SER A 1 86 ? -7.501 4.667 1.431 1.00 92.25 86 SER A O 1
ATOM 684 N N . PRO A 1 87 ? -8.930 4.354 -0.274 1.00 91.19 87 PRO A N 1
ATOM 685 C CA . PRO A 1 87 ? -7.886 4.057 -1.248 1.00 91.19 87 PRO A CA 1
ATOM 686 C C . PRO A 1 87 ? -7.069 5.291 -1.646 1.00 91.19 87 PRO A C 1
ATOM 688 O O . PRO A 1 87 ? -6.035 5.149 -2.274 1.00 91.19 87 PRO A O 1
ATOM 691 N N . VAL A 1 88 ? -7.515 6.512 -1.341 1.00 90.94 88 VAL A N 1
ATOM 692 C CA . VAL A 1 88 ? -6.818 7.737 -1.778 1.00 90.94 88 VAL A CA 1
ATOM 693 C C . VAL A 1 88 ? -6.215 8.483 -0.595 1.00 90.94 88 VAL A C 1
ATOM 695 O O . VAL A 1 88 ? -5.078 8.951 -0.672 1.00 90.94 88 VAL A O 1
ATOM 698 N N . TYR A 1 89 ? -6.942 8.566 0.519 1.00 92.69 89 TYR A N 1
ATOM 699 C CA . TYR A 1 89 ? -6.576 9.389 1.670 1.00 92.69 89 TYR A CA 1
ATOM 700 C C . TYR A 1 89 ? -6.224 8.553 2.896 1.00 92.69 89 TYR A C 1
ATOM 702 O O . TYR A 1 89 ? -6.911 7.594 3.234 1.00 92.69 89 TYR A O 1
ATOM 710 N N . ARG A 1 90 ? -5.179 8.977 3.604 1.00 93.69 90 ARG A N 1
ATOM 711 C CA . ARG A 1 90 ? -4.709 8.358 4.839 1.00 93.69 90 ARG A CA 1
ATOM 712 C C . ARG A 1 90 ? -5.225 9.132 6.050 1.00 93.69 90 ARG A C 1
ATOM 714 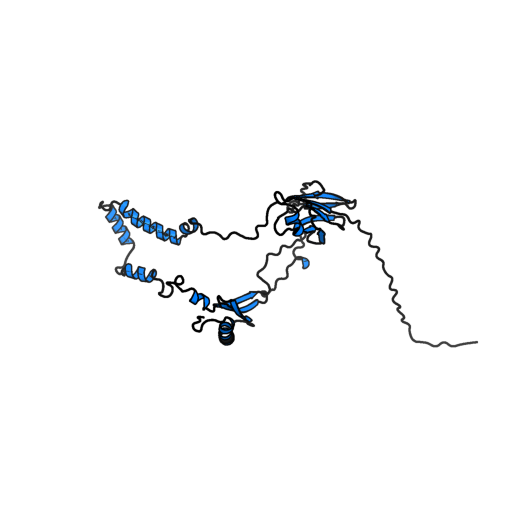O O . ARG A 1 90 ? -4.984 10.335 6.167 1.00 93.69 90 ARG A O 1
ATOM 721 N N . PHE A 1 91 ? -5.842 8.420 6.987 1.00 93.69 91 PHE A N 1
ATOM 722 C CA . PHE A 1 91 ? -6.301 8.955 8.270 1.00 93.69 91 PHE A CA 1
ATOM 723 C C . PHE A 1 91 ? -5.522 8.338 9.437 1.00 93.69 91 PHE A C 1
ATOM 725 O O . PHE A 1 91 ? -5.191 7.152 9.417 1.00 93.69 91 PHE A O 1
ATOM 732 N N . GLU A 1 92 ? -5.238 9.140 10.464 1.00 91.44 92 GLU A N 1
ATOM 733 C CA . GLU A 1 92 ? -4.669 8.643 11.721 1.00 91.44 92 GLU A CA 1
ATOM 734 C C . GLU A 1 92 ? -5.729 7.896 12.542 1.00 91.44 92 GLU A C 1
ATOM 736 O O . GLU A 1 92 ? -6.835 8.417 12.710 1.00 91.44 92 GLU A O 1
ATOM 741 N N . PRO A 1 93 ? -5.414 6.708 13.088 1.00 93.44 93 PRO A N 1
ATOM 742 C CA . PRO A 1 93 ? -6.366 5.963 13.895 1.00 93.44 93 PRO A CA 1
ATOM 743 C C . PRO A 1 93 ? -6.613 6.639 15.243 1.00 93.44 93 PRO A C 1
ATOM 745 O O . PRO A 1 93 ? -5.714 7.232 15.850 1.00 93.44 93 PRO A O 1
ATOM 748 N N . VAL A 1 94 ? -7.841 6.509 15.740 1.00 93.19 94 VAL A N 1
ATOM 749 C CA . VAL A 1 94 ? -8.263 7.078 17.025 1.00 93.19 94 VAL A CA 1
ATOM 750 C C . VAL A 1 94 ? -8.794 5.972 17.922 1.00 93.19 94 VAL A C 1
ATOM 752 O O . VAL A 1 94 ? -9.588 5.141 17.497 1.00 93.19 94 VAL A O 1
ATOM 755 N N . ARG A 1 95 ? -8.372 5.967 19.186 1.00 93.12 95 ARG A N 1
ATOM 756 C CA . ARG A 1 95 ? -8.886 5.042 20.193 1.00 93.12 95 ARG A CA 1
ATOM 757 C C . ARG A 1 95 ? -10.152 5.626 20.801 1.00 93.12 95 ARG A C 1
ATOM 759 O O . ARG A 1 95 ? -10.140 6.774 21.241 1.00 93.12 95 ARG A O 1
ATOM 766 N N . VAL A 1 96 ? -11.217 4.844 20.855 1.00 93.81 96 VAL A N 1
ATOM 767 C CA . VAL A 1 96 ? -12.490 5.217 21.466 1.00 93.81 96 VAL A CA 1
ATOM 768 C C . VAL A 1 96 ? -12.813 4.219 22.567 1.00 93.81 96 VAL A C 1
ATOM 770 O O . VAL A 1 96 ? -12.828 3.014 22.341 1.00 93.81 96 VAL A O 1
ATOM 773 N N . ASP A 1 97 ? -13.059 4.722 23.770 1.00 93.19 97 ASP A N 1
ATOM 774 C CA . ASP A 1 97 ? -13.449 3.920 24.921 1.00 93.19 97 ASP A CA 1
ATOM 775 C C . ASP A 1 97 ? -14.881 4.229 25.310 1.00 93.19 97 ASP A C 1
ATOM 777 O O . ASP A 1 97 ? -15.242 5.389 25.524 1.00 93.19 97 ASP A O 1
ATOM 781 N N . ILE A 1 98 ? -15.667 3.175 25.451 1.00 94.12 98 ILE A N 1
ATOM 782 C CA . ILE A 1 98 ? -17.070 3.218 25.823 1.00 94.12 98 ILE A CA 1
ATOM 783 C C . ILE A 1 98 ? -17.180 2.551 27.192 1.00 94.12 98 ILE A C 1
ATOM 785 O O . ILE A 1 98 ? -16.903 1.362 27.344 1.00 94.12 98 ILE A O 1
ATOM 789 N N . THR A 1 99 ? -17.532 3.322 28.223 1.00 92.69 99 THR A N 1
ATOM 790 C CA . THR A 1 99 ? -17.866 2.755 29.540 1.00 92.69 99 THR A CA 1
ATOM 791 C C . THR A 1 99 ? -19.184 1.975 29.442 1.00 92.69 99 THR A C 1
ATOM 793 O O . THR A 1 99 ? -20.037 2.341 28.644 1.00 92.69 99 THR A O 1
ATOM 796 N N . ALA A 1 100 ? -19.408 0.981 30.309 1.00 88.88 100 ALA A N 1
ATOM 797 C CA . ALA A 1 100 ? -20.698 0.283 30.442 1.00 88.88 100 ALA A CA 1
ATOM 798 C C . ALA A 1 100 ? -21.904 1.219 30.680 1.00 88.88 100 ALA A C 1
ATOM 800 O O . ALA A 1 100 ? -23.036 0.834 30.457 1.00 88.88 100 ALA A O 1
ATOM 801 N N . THR A 1 101 ? -21.670 2.464 31.106 1.00 87.00 101 THR A N 1
ATOM 802 C CA . THR A 1 101 ? -22.698 3.506 31.256 1.00 87.00 101 THR A CA 1
ATOM 803 C C . THR A 1 101 ? -22.990 4.286 29.966 1.00 87.00 101 THR A C 1
ATOM 805 O O . THR A 1 101 ? -23.714 5.278 29.999 1.00 87.00 101 THR A O 1
ATOM 808 N N . GLY A 1 102 ? -22.340 3.942 28.850 1.00 85.31 102 GLY A N 1
ATOM 809 C CA . GLY A 1 102 ? -22.433 4.644 27.566 1.00 85.31 102 GLY A CA 1
ATOM 810 C C . GLY A 1 102 ? -21.581 5.909 27.441 1.00 85.31 102 GLY A C 1
ATOM 811 O O . GLY A 1 102 ? -21.589 6.569 26.399 1.00 85.31 102 GLY A O 1
ATOM 812 N N . LYS A 1 103 ? -20.797 6.271 28.467 1.00 91.12 103 LYS A N 1
ATOM 813 C CA . LYS A 1 103 ? -19.884 7.419 28.371 1.00 91.12 103 LYS A CA 1
ATOM 814 C C . LYS A 1 103 ? -18.742 7.102 27.405 1.00 91.12 103 LYS A C 1
ATOM 816 O O . LYS A 1 103 ? -17.886 6.273 27.709 1.00 91.12 103 LYS A O 1
ATOM 821 N N . THR A 1 104 ? -18.698 7.830 26.294 1.00 92.44 104 THR A N 1
ATOM 822 C CA . THR A 1 104 ? -17.676 7.663 25.255 1.00 92.44 104 THR A CA 1
ATOM 823 C C . THR A 1 104 ? -16.534 8.663 25.436 1.00 92.44 104 THR A C 1
ATOM 825 O O . THR A 1 104 ? -16.761 9.838 25.732 1.00 92.44 104 THR A O 1
ATOM 828 N N . ARG A 1 105 ? -15.289 8.206 25.289 1.00 93.00 105 ARG A N 1
ATOM 829 C CA . ARG A 1 105 ? -14.078 9.036 25.351 1.00 93.00 105 ARG A CA 1
ATOM 830 C C . ARG A 1 105 ? -13.172 8.698 24.179 1.00 93.00 105 ARG A C 1
ATOM 832 O O . ARG A 1 105 ? -12.955 7.527 23.901 1.00 93.00 105 ARG A O 1
ATOM 839 N N . ALA A 1 106 ? -12.609 9.709 23.530 1.00 93.44 106 ALA A N 1
ATOM 840 C CA . ALA A 1 106 ? -11.664 9.524 22.437 1.00 93.44 106 ALA A CA 1
ATOM 841 C C . ALA A 1 106 ? -10.240 9.878 22.878 1.00 93.44 106 ALA A C 1
ATOM 843 O O . ALA A 1 106 ? -10.030 10.793 23.677 1.00 93.44 106 ALA A O 1
ATOM 844 N N . ARG A 1 107 ? -9.249 9.144 22.372 1.00 92.62 107 ARG A N 1
ATOM 845 C CA . ARG A 1 107 ? -7.826 9.305 22.686 1.00 92.62 107 ARG A CA 1
ATOM 846 C C . ARG A 1 107 ? -6.977 9.068 21.438 1.00 92.62 107 ARG A C 1
ATOM 848 O O . ARG A 1 107 ? -7.317 8.223 20.611 1.00 92.62 107 ARG A O 1
ATOM 855 N N . ARG A 1 108 ? -5.847 9.771 21.299 1.00 89.75 108 ARG A N 1
ATOM 856 C CA . ARG A 1 108 ? -4.859 9.416 20.261 1.00 89.75 108 ARG A CA 1
ATOM 857 C C . ARG A 1 108 ? -4.300 8.021 20.534 1.00 89.75 108 ARG A C 1
ATOM 859 O O . ARG A 1 108 ? -4.048 7.656 21.682 1.00 89.75 108 ARG A O 1
ATOM 866 N N . VAL A 1 109 ? -4.098 7.248 19.473 1.00 88.12 109 VAL A N 1
ATOM 867 C CA . VAL A 1 109 ? -3.508 5.913 19.579 1.00 88.12 109 VAL A CA 1
ATOM 868 C C . VAL A 1 109 ? -1.993 6.049 19.718 1.00 88.12 109 VAL A C 1
ATOM 870 O O . VAL A 1 109 ? -1.326 6.537 18.810 1.00 88.12 109 VAL A O 1
ATOM 873 N N . ASN A 1 110 ? -1.445 5.601 20.848 1.00 85.69 110 ASN A N 1
ATOM 874 C CA . ASN A 1 110 ? -0.010 5.403 21.030 1.00 85.69 110 ASN A CA 1
ATOM 875 C C . ASN A 1 110 ? 0.244 3.934 21.393 1.00 85.69 110 ASN A C 1
ATOM 877 O O . ASN A 1 110 ? -0.138 3.475 22.470 1.00 85.69 110 ASN A O 1
ATOM 881 N N . TYR A 1 111 ? 0.874 3.192 20.480 1.00 81.50 111 TYR A N 1
ATOM 882 C CA . TYR A 1 111 ? 1.170 1.769 20.673 1.00 81.50 111 TYR A CA 1
ATOM 883 C C . TYR A 1 111 ? 2.402 1.522 21.555 1.00 81.50 111 TYR A C 1
ATOM 885 O O . TYR A 1 111 ? 2.537 0.440 22.118 1.00 81.50 111 TYR A O 1
ATOM 893 N N . ILE A 1 112 ? 3.299 2.506 21.684 1.00 82.50 112 ILE A N 1
ATOM 894 C CA . ILE A 1 112 ? 4.556 2.365 22.436 1.00 82.50 112 ILE A CA 1
ATOM 895 C C . ILE A 1 112 ? 4.323 2.675 23.917 1.00 82.50 112 ILE A C 1
ATOM 897 O O . ILE A 1 112 ? 4.793 1.948 24.790 1.00 82.50 112 ILE A O 1
ATOM 901 N N . LYS A 1 113 ? 3.577 3.747 24.212 1.00 82.06 113 LYS A N 1
ATOM 902 C CA . LYS A 1 113 ? 3.260 4.181 25.580 1.00 82.06 113 LYS A CA 1
ATOM 903 C C . LYS A 1 113 ? 1.756 4.135 25.818 1.00 82.06 113 LYS A C 1
ATOM 905 O O . LYS A 1 113 ? 1.061 5.137 25.694 1.00 82.06 113 LYS A O 1
ATOM 910 N N . THR A 1 114 ? 1.248 2.973 26.214 1.00 77.75 114 THR A N 1
ATOM 911 C CA . THR A 1 114 ? -0.191 2.771 26.463 1.00 77.75 114 THR A CA 1
ATOM 912 C C . THR A 1 114 ? -0.736 3.552 27.665 1.00 77.75 114 THR A C 1
ATOM 914 O O . THR A 1 114 ? -1.952 3.685 27.796 1.00 77.75 114 THR A O 1
ATOM 917 N N . SER A 1 115 ? 0.136 4.038 28.555 1.00 78.56 115 SER A N 1
ATOM 918 C CA . SER A 1 115 ? -0.217 4.871 29.713 1.00 78.56 115 SER A CA 1
ATOM 919 C C . SER A 1 115 ? -0.369 6.355 29.377 1.00 78.56 115 SER A C 1
ATOM 921 O O . SER A 1 115 ? -0.941 7.099 30.170 1.00 78.56 115 SER A O 1
ATOM 923 N N . GLU A 1 116 ? 0.132 6.798 28.224 1.00 84.12 116 GLU A N 1
ATOM 924 C CA . GLU A 1 116 ? 0.022 8.185 27.793 1.00 84.12 116 GLU A CA 1
ATOM 925 C C . GLU A 1 116 ? -1.403 8.456 27.302 1.00 84.12 116 GLU A C 1
ATOM 927 O O . GLU A 1 116 ? -1.892 7.837 26.356 1.00 84.12 116 GLU A O 1
ATOM 932 N N . VAL A 1 117 ? -2.096 9.376 27.973 1.00 84.69 117 VAL A N 1
ATOM 933 C CA . VAL A 1 117 ? -3.499 9.681 27.688 1.00 84.69 117 VAL A CA 1
ATOM 934 C C . VAL A 1 117 ? -3.609 11.083 27.108 1.00 84.69 117 VAL A C 1
ATOM 936 O O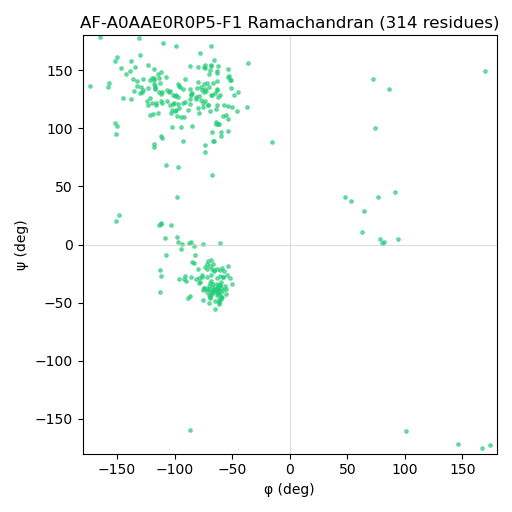 . VAL A 1 117 ? -3.746 12.062 27.834 1.00 84.69 117 VAL A O 1
ATOM 939 N N . VAL A 1 118 ? -3.600 11.166 25.778 1.00 89.00 118 VAL A N 1
ATOM 940 C CA . VAL A 1 118 ? -3.943 12.395 25.050 1.00 89.00 118 VAL A CA 1
ATOM 941 C C . VAL A 1 118 ? -5.419 12.329 24.678 1.00 89.00 118 VAL A C 1
ATOM 943 O O . VAL A 1 118 ? -5.799 11.613 23.748 1.00 89.00 118 VAL A O 1
ATOM 946 N N . GLN A 1 119 ? -6.259 13.028 25.442 1.00 90.12 119 GLN A N 1
ATOM 947 C CA . GLN A 1 119 ? -7.703 13.064 25.211 1.00 90.12 119 GLN A CA 1
ATOM 948 C C . GLN A 1 119 ? -8.039 13.883 23.964 1.00 90.12 119 GLN A C 1
ATOM 950 O O . GLN A 1 119 ? -7.467 14.946 23.728 1.00 90.12 119 GLN A O 1
ATOM 955 N N . LEU A 1 120 ? -8.989 13.382 23.182 1.00 90.88 120 LEU A N 1
ATOM 956 C CA . LEU A 1 120 ? -9.563 14.063 22.031 1.00 90.88 120 LEU A CA 1
ATOM 957 C C . LEU A 1 120 ? -11.026 14.422 22.321 1.00 90.88 120 LEU A C 1
ATOM 959 O O . LEU A 1 120 ? -11.707 13.684 23.042 1.00 90.88 120 LEU A O 1
ATOM 963 N N . PRO A 1 121 ? -11.525 15.536 21.760 1.00 92.50 121 PRO A N 1
ATOM 964 C CA . PRO A 1 121 ? -12.936 15.875 21.855 1.00 92.50 121 PRO A CA 1
ATOM 965 C C . PRO A 1 121 ? -13.794 14.809 21.160 1.00 92.50 121 PRO A C 1
ATOM 967 O O . PRO A 1 121 ? -13.376 14.201 20.172 1.00 92.50 121 PRO A O 1
ATOM 970 N N . TYR A 1 122 ? -14.997 14.600 21.690 1.00 91.19 122 TYR A N 1
ATOM 971 C CA . TYR A 1 122 ? -16.012 13.715 21.126 1.00 91.19 122 TYR A CA 1
ATOM 972 C C . TYR A 1 122 ? -17.245 14.547 20.736 1.00 91.19 122 TYR A C 1
ATOM 974 O O . TYR A 1 122 ? -17.635 15.396 21.545 1.00 91.19 122 TYR A O 1
ATOM 982 N N . PRO A 1 123 ? -17.876 14.343 19.561 1.00 90.62 123 PRO A N 1
ATOM 983 C CA . PRO A 1 123 ? -17.601 13.334 18.524 1.00 90.62 123 PRO A CA 1
ATOM 984 C C . PRO A 1 123 ? -16.223 13.462 17.864 1.00 90.62 123 PRO A C 1
ATOM 986 O O . PRO A 1 123 ? -15.673 14.559 17.752 1.00 90.62 123 PRO A O 1
ATOM 989 N N . VAL A 1 124 ? -15.648 12.334 17.441 1.00 92.06 124 VAL A N 1
ATOM 990 C CA . VAL A 1 124 ? -14.251 12.283 16.975 1.00 92.06 124 VAL A CA 1
ATOM 991 C C . VAL A 1 124 ? -14.086 13.032 15.657 1.00 92.06 124 VAL A C 1
ATOM 993 O O . VAL A 1 124 ? -14.785 12.737 14.696 1.00 92.06 124 VAL A O 1
ATOM 996 N N . GLN A 1 125 ? -13.120 13.950 15.569 1.00 92.62 125 GLN A N 1
ATOM 997 C CA . GLN A 1 125 ? -12.749 14.606 14.310 1.00 92.62 125 GLN A CA 1
ATOM 998 C C . GLN A 1 125 ? -11.460 14.001 13.746 1.00 92.62 125 GLN A C 1
ATOM 1000 O O . GLN A 1 125 ? -10.361 14.326 14.197 1.00 92.62 125 GLN A O 1
ATOM 1005 N N . MET A 1 126 ? -11.590 13.126 12.752 1.00 91.88 126 MET A N 1
ATOM 1006 C CA . MET A 1 126 ? -10.460 12.466 12.097 1.00 91.88 126 MET A CA 1
ATOM 1007 C C . MET A 1 126 ? -10.032 13.285 10.881 1.00 91.88 126 MET A C 1
ATOM 1009 O O . MET A 1 126 ? -10.756 13.385 9.891 1.00 91.88 126 MET A O 1
ATOM 1013 N N . ARG A 1 127 ? -8.858 13.911 10.969 1.00 91.44 127 ARG A N 1
ATOM 1014 C CA . ARG A 1 127 ? -8.288 14.705 9.875 1.00 91.44 127 ARG A CA 1
ATOM 1015 C C . ARG A 1 127 ? -7.410 13.825 8.994 1.00 91.44 127 ARG A C 1
ATOM 1017 O O . ARG A 1 127 ? -6.696 12.961 9.497 1.00 91.44 127 ARG A O 1
ATOM 1024 N N . CYS A 1 128 ? -7.462 14.067 7.690 1.00 92.00 128 CYS A N 1
ATOM 1025 C CA . CYS A 1 128 ? -6.560 13.445 6.731 1.00 92.00 128 CYS A CA 1
ATOM 1026 C C . CYS A 1 128 ? -5.114 13.908 6.975 1.00 92.00 128 CYS A C 1
ATOM 1028 O O . CYS A 1 128 ? -4.854 15.108 7.077 1.00 92.00 128 CYS A O 1
ATOM 1030 N N . THR A 1 129 ? -4.185 12.955 7.057 1.00 90.25 129 THR A N 1
ATOM 1031 C CA . THR A 1 129 ? -2.743 13.214 7.209 1.00 90.25 129 THR A CA 1
ATOM 1032 C C . THR A 1 129 ? -2.071 13.429 5.849 1.00 90.25 129 THR A C 1
ATOM 1034 O O . THR A 1 129 ? -1.071 14.134 5.754 1.00 90.25 129 THR A O 1
ATOM 1037 N N . GLY A 1 130 ? -2.610 12.830 4.782 1.00 90.38 130 GLY A N 1
ATOM 1038 C CA . GLY A 1 130 ? -2.095 12.960 3.419 1.00 90.38 130 GLY A CA 1
ATOM 1039 C C . GLY A 1 130 ? -2.691 11.926 2.463 1.00 90.38 130 GLY A C 1
ATOM 1040 O O . GLY A 1 130 ? -3.560 11.145 2.842 1.00 90.38 130 GLY A O 1
ATOM 1041 N N . GLN A 1 131 ? -2.213 11.902 1.221 1.00 90.62 131 GLN A N 1
ATOM 1042 C CA . GLN A 1 131 ? -2.602 10.889 0.234 1.00 90.62 131 GLN A CA 1
ATOM 1043 C C . GLN A 1 131 ? -1.726 9.634 0.329 1.00 90.62 131 GLN A C 1
ATOM 1045 O O . GLN A 1 131 ? -0.571 9.681 0.768 1.00 90.62 131 GLN A O 1
ATOM 1050 N N . HIS A 1 132 ? -2.272 8.494 -0.086 1.00 87.94 132 HIS A N 1
ATOM 1051 C CA . HIS A 1 132 ? -1.508 7.260 -0.202 1.00 87.94 132 HIS A CA 1
ATOM 1052 C C . HIS A 1 132 ? -0.526 7.336 -1.382 1.00 87.94 132 HIS A C 1
ATOM 1054 O O . HIS A 1 132 ? -0.921 7.471 -2.535 1.00 87.94 132 HIS A O 1
ATOM 1060 N N . SER A 1 133 ? 0.771 7.199 -1.094 1.00 85.44 133 SER A N 1
ATOM 1061 C CA . SER A 1 133 ? 1.801 6.983 -2.115 1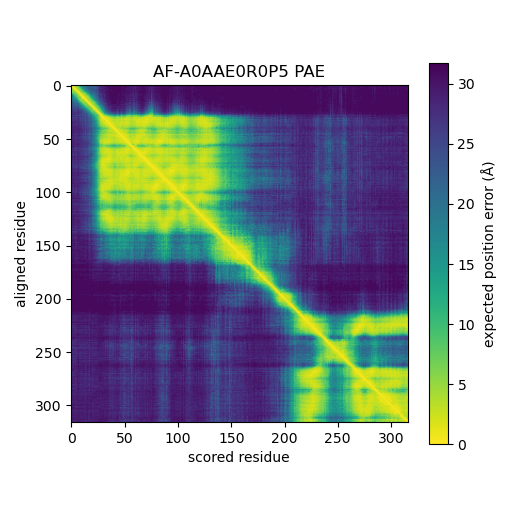.00 85.44 133 SER A CA 1
ATOM 1062 C C . SER A 1 133 ? 2.015 5.483 -2.286 1.00 85.44 133 SER A C 1
ATOM 1064 O O . SER A 1 133 ? 2.825 4.894 -1.575 1.00 85.44 133 SER A O 1
ATOM 1066 N N . TYR A 1 134 ? 1.257 4.857 -3.186 1.00 86.31 134 TYR A N 1
ATOM 1067 C CA . TYR A 1 134 ? 1.437 3.434 -3.513 1.00 86.31 134 TYR A CA 1
ATOM 1068 C C . TYR A 1 134 ? 2.643 3.187 -4.414 1.00 86.31 134 TYR A C 1
ATOM 1070 O O . TYR A 1 134 ? 3.245 2.119 -4.371 1.00 86.31 134 TYR A O 1
ATOM 1078 N N . PHE A 1 135 ? 2.994 4.181 -5.227 1.00 84.69 135 PHE A N 1
ATOM 1079 C CA . PHE A 1 135 ? 4.080 4.080 -6.185 1.00 84.69 135 PHE A CA 1
ATOM 1080 C C . PHE A 1 135 ? 5.350 4.689 -5.605 1.00 84.69 135 PHE A C 1
ATOM 1082 O O . PHE A 1 135 ? 5.367 5.847 -5.179 1.00 84.69 135 PHE A O 1
ATOM 1089 N N . THR A 1 136 ? 6.428 3.915 -5.630 1.00 80.75 136 THR A N 1
ATOM 1090 C CA . THR A 1 136 ? 7.779 4.442 -5.457 1.00 80.75 136 THR A CA 1
ATOM 1091 C C . THR A 1 136 ? 8.203 5.056 -6.785 1.00 80.75 136 THR A C 1
ATOM 1093 O O . THR A 1 136 ? 8.095 4.414 -7.831 1.00 80.75 136 THR A O 1
ATOM 1096 N N . LYS A 1 137 ? 8.660 6.31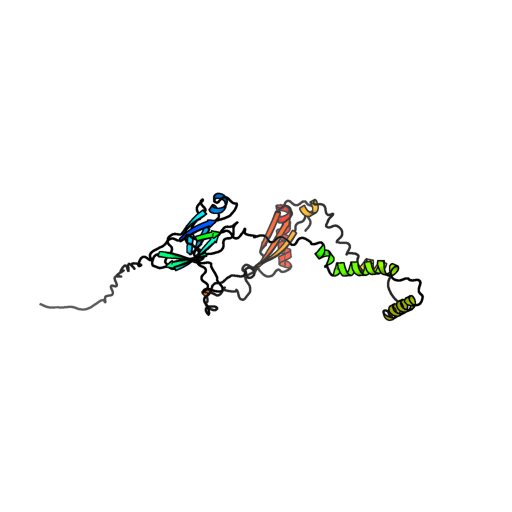1 -6.772 1.00 84.75 137 LYS A N 1
ATOM 1097 C CA . LYS A 1 137 ? 9.245 6.916 -7.974 1.00 84.75 137 LYS A CA 1
ATOM 1098 C C . LYS A 1 137 ? 10.497 6.122 -8.343 1.00 84.75 137 LYS A C 1
ATOM 1100 O O . LYS A 1 137 ? 11.295 5.815 -7.465 1.00 84.75 137 LYS A O 1
ATOM 1105 N N . ARG A 1 138 ? 10.647 5.768 -9.622 1.00 77.06 138 ARG A N 1
ATOM 1106 C CA . ARG A 1 138 ? 11.858 5.101 -10.112 1.00 77.06 138 ARG A CA 1
ATOM 1107 C C . ARG A 1 138 ? 13.034 6.050 -9.924 1.00 77.06 138 ARG A C 1
ATOM 1109 O O . ARG A 1 138 ? 12.906 7.222 -10.281 1.00 77.06 138 ARG A O 1
ATOM 1116 N N . ASP A 1 139 ? 14.143 5.541 -9.400 1.00 77.81 139 ASP A N 1
ATOM 1117 C CA . ASP A 1 139 ? 15.387 6.296 -9.325 1.00 77.81 139 ASP A CA 1
ATOM 1118 C C . ASP A 1 139 ? 15.735 6.773 -10.737 1.00 77.81 139 ASP A C 1
ATOM 1120 O O . ASP A 1 139 ? 15.959 5.985 -11.662 1.00 77.81 139 ASP A O 1
ATOM 1124 N N . THR A 1 140 ? 15.639 8.083 -10.938 1.00 78.62 140 THR A N 1
ATOM 1125 C CA . THR A 1 140 ? 16.029 8.715 -12.190 1.00 78.62 140 THR A CA 1
ATOM 1126 C C . THR A 1 140 ? 17.538 8.731 -12.238 1.00 78.62 140 THR A C 1
ATOM 1128 O O . THR A 1 140 ? 18.163 9.060 -11.234 1.00 78.62 140 THR A O 1
ATOM 1131 N N . TRP A 1 141 ? 18.108 8.431 -13.401 1.00 68.12 141 TRP A N 1
ATOM 1132 C CA . TRP A 1 141 ? 19.543 8.545 -13.611 1.00 68.12 141 TRP A CA 1
ATOM 1133 C C . TRP A 1 141 ? 20.010 9.957 -13.239 1.00 68.12 141 TRP A C 1
ATOM 1135 O O . TRP A 1 141 ? 19.680 10.933 -13.917 1.00 68.12 141 TRP A O 1
ATOM 1145 N N . GLY A 1 142 ? 20.724 10.072 -12.119 1.00 77.75 142 GLY A N 1
ATOM 1146 C CA . GLY A 1 142 ? 21.391 11.303 -11.750 1.00 77.75 142 GLY A CA 1
ATOM 1147 C C . GLY A 1 142 ? 22.657 11.437 -12.582 1.00 77.75 142 GLY A C 1
ATOM 1148 O O . GLY A 1 142 ? 23.440 10.495 -12.688 1.00 77.75 142 GLY A O 1
ATOM 1149 N N . TRP A 1 143 ? 22.928 12.628 -13.118 1.00 73.88 143 TRP A N 1
ATOM 1150 C CA . TRP A 1 143 ? 24.249 12.932 -13.687 1.00 73.88 143 TRP A CA 1
ATOM 1151 C C . TRP A 1 143 ? 25.378 12.674 -12.665 1.00 73.88 143 TRP A C 1
ATOM 1153 O O . TRP A 1 143 ? 26.499 12.337 -13.044 1.00 73.88 143 TRP A O 1
ATOM 1163 N N . SER A 1 144 ? 25.069 12.767 -11.365 1.00 81.00 144 SER A N 1
ATOM 1164 C CA . SER A 1 144 ? 25.954 12.379 -10.262 1.00 81.00 144 SER A CA 1
ATOM 1165 C C . SER A 1 144 ? 26.302 10.891 -10.252 1.00 81.00 144 SER A C 1
ATOM 1167 O O . SER A 1 144 ? 27.446 10.554 -9.968 1.00 81.00 144 SER A O 1
ATOM 1169 N N . ASP A 1 145 ? 25.363 10.009 -10.596 1.00 81.00 145 ASP A N 1
ATOM 1170 C CA . ASP A 1 145 ? 25.543 8.551 -10.530 1.00 81.00 145 ASP A CA 1
ATOM 1171 C C . ASP A 1 145 ? 26.493 8.062 -11.625 1.00 81.00 145 ASP A C 1
ATOM 1173 O O . ASP A 1 145 ? 27.206 7.073 -11.463 1.00 81.00 145 ASP A O 1
ATOM 1177 N N . PHE A 1 146 ? 26.542 8.796 -12.739 1.00 80.81 146 PHE A N 1
ATOM 1178 C CA . PHE A 1 146 ? 27.507 8.571 -13.807 1.00 80.81 146 PHE A CA 1
ATOM 1179 C C . PHE A 1 146 ? 28.932 8.946 -13.384 1.00 80.81 146 PHE A C 1
ATOM 1181 O O . PHE A 1 146 ? 29.862 8.180 -13.619 1.00 80.81 146 PHE A O 1
ATOM 1188 N N . PHE A 1 147 ? 29.109 10.098 -12.730 1.00 79.94 147 PHE A N 1
ATOM 1189 C CA . PHE A 1 147 ? 30.428 10.548 -12.279 1.00 79.94 147 PHE A CA 1
ATOM 1190 C C . PHE A 1 147 ? 30.936 9.770 -11.056 1.00 79.94 147 PHE A C 1
ATOM 1192 O O . PHE A 1 147 ? 32.122 9.462 -10.971 1.00 79.94 147 PHE A O 1
ATOM 1199 N N . MET A 1 148 ? 30.048 9.413 -10.124 1.00 80.12 148 MET A N 1
ATOM 1200 C CA . MET A 1 148 ? 30.392 8.606 -8.947 1.00 80.12 148 MET A CA 1
ATOM 1201 C C . MET A 1 148 ? 30.601 7.119 -9.269 1.00 80.12 148 MET A C 1
ATOM 1203 O O . MET A 1 148 ? 30.918 6.337 -8.373 1.00 80.12 148 MET A O 1
ATOM 1207 N N . ASN A 1 149 ? 30.473 6.713 -10.536 1.00 83.81 149 ASN A N 1
ATOM 1208 C CA . ASN A 1 149 ? 30.804 5.362 -10.949 1.00 83.81 149 ASN A CA 1
ATOM 1209 C C . ASN A 1 149 ? 32.334 5.163 -10.922 1.00 83.81 149 ASN A C 1
ATOM 1211 O O . ASN A 1 149 ? 33.047 5.841 -11.672 1.00 83.81 149 ASN A O 1
ATOM 1215 N N . PRO A 1 150 ? 32.858 4.216 -10.117 1.00 82.50 150 PRO A N 1
ATOM 1216 C CA . PRO A 1 150 ? 34.297 4.013 -9.969 1.00 82.50 150 PRO A CA 1
ATOM 1217 C C . PRO A 1 150 ? 34.989 3.697 -11.301 1.00 82.50 150 PRO A C 1
ATOM 1219 O O . PRO A 1 150 ? 36.139 4.070 -11.484 1.00 82.50 150 PRO A O 1
ATOM 1222 N N . MET A 1 151 ? 34.298 3.097 -12.273 1.00 85.06 151 MET A N 1
ATOM 1223 C CA . MET A 1 151 ? 34.870 2.823 -13.596 1.00 85.06 151 MET A CA 1
ATOM 1224 C C . MET A 1 151 ? 35.050 4.099 -14.431 1.00 85.06 151 MET A C 1
ATOM 1226 O O . MET A 1 151 ? 36.077 4.277 -15.082 1.00 85.06 151 MET A O 1
ATOM 1230 N N . VAL A 1 152 ? 34.073 5.012 -14.389 1.00 86.25 152 VAL A N 1
ATOM 1231 C CA . VAL A 1 152 ? 34.123 6.288 -15.126 1.00 86.25 152 VAL A CA 1
ATOM 1232 C C . VAL A 1 152 ? 35.168 7.210 -14.507 1.00 86.25 152 VAL A C 1
ATOM 1234 O O . VAL A 1 152 ? 35.976 7.799 -15.226 1.00 86.25 152 VAL A O 1
ATOM 1237 N N . LEU A 1 153 ? 35.208 7.280 -13.175 1.00 84.38 153 LEU A N 1
ATOM 1238 C CA . LEU A 1 153 ? 36.196 8.072 -12.449 1.00 84.38 153 LEU A CA 1
ATOM 1239 C C . LEU A 1 153 ? 37.626 7.607 -12.765 1.00 84.38 153 LEU A C 1
ATOM 1241 O O . LEU A 1 153 ? 38.486 8.432 -13.073 1.00 84.38 153 LEU A O 1
ATOM 1245 N N . MET A 1 154 ? 37.859 6.292 -12.769 1.00 82.56 154 MET A N 1
ATOM 1246 C CA . MET A 1 154 ? 39.168 5.701 -13.067 1.00 82.56 154 MET A CA 1
ATOM 1247 C C . MET A 1 154 ? 39.564 5.804 -14.543 1.00 82.56 154 MET A C 1
ATOM 1249 O O . MET A 1 154 ? 40.740 5.660 -14.847 1.00 82.56 154 MET A O 1
ATOM 1253 N N . MET A 1 155 ? 38.633 6.083 -15.459 1.00 87.56 155 MET A N 1
ATOM 1254 C CA . MET A 1 155 ? 38.939 6.331 -16.873 1.00 87.56 155 MET A CA 1
ATOM 1255 C C . MET A 1 155 ? 39.242 7.811 -17.140 1.00 87.56 155 MET A C 1
ATOM 1257 O O . MET A 1 155 ? 40.216 8.146 -17.810 1.00 87.56 155 MET A O 1
ATOM 1261 N N . VAL A 1 156 ? 38.418 8.715 -16.607 1.00 86.19 156 VAL A N 1
ATOM 1262 C CA . VAL A 1 156 ? 38.516 10.156 -16.890 1.00 86.19 156 VAL A CA 1
ATOM 1263 C C . VAL A 1 156 ? 39.685 10.799 -16.144 1.00 86.19 156 VAL A C 1
ATOM 1265 O O . VAL A 1 156 ? 40.388 11.632 -16.713 1.00 86.19 156 VAL A O 1
ATOM 1268 N N . LEU A 1 157 ? 39.933 10.398 -14.894 1.00 83.06 157 LEU A N 1
ATOM 1269 C CA . LEU A 1 157 ? 40.996 10.965 -14.063 1.00 83.06 157 LEU A CA 1
ATOM 1270 C C . LEU A 1 157 ? 42.410 10.771 -14.654 1.00 83.06 157 LEU A C 1
ATOM 1272 O O . LEU A 1 157 ? 43.112 11.774 -14.798 1.00 83.06 157 LEU A O 1
ATOM 1276 N N . PRO A 1 158 ? 42.852 9.562 -15.064 1.00 80.62 158 PRO A N 1
ATOM 1277 C CA . PRO A 1 158 ? 44.166 9.401 -15.682 1.00 80.62 158 PRO A CA 1
ATOM 1278 C C . PRO A 1 158 ? 44.266 10.081 -17.050 1.00 80.62 158 PRO A C 1
ATOM 1280 O O . PRO A 1 158 ? 45.320 10.627 -17.351 1.00 80.62 158 PRO A O 1
ATOM 1283 N N . LEU A 1 159 ? 43.198 10.132 -17.858 1.00 83.94 159 LEU A N 1
ATOM 1284 C CA . LEU A 1 159 ? 43.211 10.867 -19.133 1.00 83.94 159 LEU A CA 1
ATOM 1285 C C . LEU A 1 159 ? 43.413 12.373 -18.926 1.00 83.94 159 LEU A C 1
ATOM 1287 O O . LEU A 1 159 ? 44.192 13.002 -19.641 1.00 83.94 159 LEU A O 1
ATOM 1291 N N . LEU A 1 160 ? 42.753 12.945 -17.920 1.00 84.19 160 LEU A N 1
ATOM 1292 C CA . LEU A 1 160 ? 42.892 14.354 -17.561 1.00 84.19 160 LEU A CA 1
ATOM 1293 C C . LEU A 1 160 ? 44.305 14.639 -17.027 1.00 84.19 160 LEU A C 1
ATOM 1295 O O . LEU A 1 160 ? 44.920 15.627 -17.419 1.00 84.19 160 LEU A O 1
ATOM 1299 N N . ILE A 1 161 ? 44.864 13.732 -16.220 1.00 82.06 161 ILE A N 1
ATOM 1300 C CA . ILE A 1 161 ? 46.259 13.792 -15.768 1.00 82.06 161 ILE A CA 1
ATOM 1301 C C . ILE A 1 161 ? 47.216 13.716 -16.966 1.00 82.06 161 ILE A C 1
ATOM 1303 O O . ILE A 1 161 ? 48.054 14.593 -17.109 1.00 82.06 161 ILE A O 1
ATOM 1307 N N . ILE A 1 162 ? 47.071 12.760 -17.882 1.00 81.25 162 ILE A N 1
ATOM 1308 C CA . ILE A 1 162 ? 47.928 12.633 -19.077 1.00 81.25 162 ILE A CA 1
ATOM 1309 C C . ILE A 1 162 ? 47.865 13.886 -19.962 1.00 81.25 162 ILE A C 1
ATOM 1311 O O . ILE A 1 162 ? 48.860 14.251 -20.581 1.00 81.25 162 ILE A O 1
ATOM 1315 N N . LEU A 1 163 ? 46.723 14.574 -20.007 1.00 81.12 163 LEU A N 1
ATOM 1316 C CA . LEU A 1 163 ? 46.557 15.798 -20.788 1.00 81.12 163 LEU A CA 1
ATOM 1317 C C . LEU A 1 163 ? 47.104 17.046 -20.068 1.00 81.12 163 LEU A C 1
ATOM 1319 O O . LEU A 1 163 ? 47.570 17.980 -20.724 1.00 81.12 163 LEU A O 1
ATOM 1323 N N . LEU A 1 164 ? 47.094 17.063 -18.730 1.00 79.19 164 LEU A N 1
ATOM 1324 C CA . LEU A 1 164 ? 47.599 18.173 -17.913 1.00 79.19 164 LEU A CA 1
ATOM 1325 C C . LEU A 1 164 ? 49.075 18.037 -17.508 1.00 79.19 164 LEU A C 1
ATOM 1327 O O . LEU A 1 164 ? 49.750 19.056 -17.385 1.00 79.19 164 LEU A O 1
ATOM 1331 N N . LEU A 1 165 ? 49.614 16.828 -17.345 1.00 72.56 165 LEU A N 1
ATOM 1332 C CA . LEU A 1 165 ? 51.024 16.593 -17.002 1.00 72.56 165 LEU A CA 1
ATOM 1333 C C . LEU A 1 165 ? 51.997 17.257 -17.998 1.00 72.56 165 LEU A C 1
ATOM 1335 O O . LEU A 1 165 ? 52.916 17.925 -17.539 1.00 72.56 165 LEU A O 1
ATOM 1339 N N . PRO A 1 166 ? 51.792 17.224 -19.329 1.00 68.50 166 PRO A N 1
ATOM 1340 C CA . PRO A 1 166 ? 52.667 17.917 -20.280 1.00 68.50 166 PRO A CA 1
ATOM 1341 C C . PRO A 1 166 ? 52.616 19.445 -20.148 1.00 68.50 166 PRO A C 1
ATOM 1343 O O . PRO A 1 166 ? 53.521 20.142 -20.596 1.00 68.50 166 PRO A O 1
ATOM 1346 N N . LYS A 1 167 ? 51.525 19.975 -19.582 1.00 68.38 167 LYS A N 1
ATOM 1347 C CA . LYS A 1 167 ? 51.296 21.412 -19.385 1.00 68.38 167 LYS A CA 1
ATOM 1348 C C . LYS A 1 167 ? 51.798 21.904 -18.029 1.00 68.38 167 LYS A C 1
ATOM 1350 O O . LYS A 1 167 ? 52.117 23.082 -17.908 1.00 68.38 167 LYS A O 1
ATOM 1355 N N . LEU A 1 168 ? 51.834 21.027 -17.026 1.00 66.38 168 LEU A N 1
ATOM 1356 C CA . LEU A 1 168 ? 52.268 21.335 -15.662 1.00 66.38 168 LEU A CA 1
ATOM 1357 C C . LEU A 1 168 ? 53.741 20.983 -15.421 1.00 66.38 168 LEU A C 1
ATOM 1359 O O . LEU A 1 168 ? 54.400 21.645 -14.625 1.00 66.38 168 LEU A O 1
ATOM 1363 N N . ILE A 1 169 ? 54.271 19.978 -16.121 1.00 63.59 169 ILE A N 1
ATOM 1364 C CA . ILE A 1 169 ? 55.675 19.582 -16.043 1.00 63.59 169 ILE A CA 1
ATOM 1365 C C . ILE A 1 169 ? 56.414 20.228 -17.216 1.00 63.59 169 ILE A C 1
ATOM 1367 O O . ILE A 1 169 ? 56.234 19.853 -18.375 1.00 63.59 169 ILE A O 1
ATOM 1371 N N . ASN A 1 170 ? 57.278 21.200 -16.928 1.00 58.94 170 ASN A N 1
ATOM 1372 C CA . ASN A 1 170 ? 58.183 21.752 -17.930 1.00 58.94 170 ASN A CA 1
ATOM 1373 C C . ASN A 1 170 ? 59.209 20.682 -18.337 1.00 58.94 170 ASN A C 1
ATOM 1375 O O . ASN A 1 170 ? 60.244 20.518 -17.698 1.00 58.94 170 ASN A O 1
ATOM 1379 N N . MET A 1 171 ? 58.951 19.979 -19.443 1.00 55.00 171 MET A N 1
ATOM 1380 C CA . MET A 1 171 ? 59.831 18.947 -20.016 1.00 55.00 171 MET A CA 1
ATOM 1381 C C . MET A 1 171 ? 61.231 19.444 -20.427 1.00 55.00 171 MET A C 1
ATOM 1383 O O . MET A 1 171 ? 62.012 18.648 -20.940 1.00 55.00 171 MET A O 1
ATOM 1387 N N . ASN A 1 172 ? 61.579 20.716 -20.237 1.00 57.09 172 ASN A N 1
ATOM 1388 C CA . ASN A 1 172 ? 62.869 21.286 -20.639 1.00 57.09 172 ASN A CA 1
ATOM 1389 C C . ASN A 1 172 ? 63.938 21.276 -19.529 1.00 57.09 172 ASN A C 1
ATOM 1391 O O . ASN A 1 172 ? 65.056 21.712 -19.789 1.00 57.09 172 ASN A O 1
ATOM 1395 N N . ASP A 1 173 ? 63.634 20.770 -18.328 1.00 58.94 173 ASP A N 1
ATOM 1396 C CA . ASP A 1 173 ? 64.590 20.714 -17.213 1.00 58.94 173 ASP A CA 1
ATOM 1397 C C . ASP A 1 173 ? 65.298 19.333 -17.125 1.00 58.94 173 ASP A C 1
ATOM 1399 O O . ASP A 1 173 ? 64.628 18.305 -16.945 1.00 58.94 173 ASP A O 1
ATOM 1403 N N . PRO A 1 174 ? 66.638 19.248 -17.286 1.00 59.97 174 PRO A N 1
ATOM 1404 C CA . PRO A 1 174 ? 67.383 17.981 -17.333 1.00 59.97 174 PRO A CA 1
ATOM 1405 C C . PRO A 1 174 ? 67.434 17.205 -16.005 1.00 59.97 174 PRO A C 1
ATOM 1407 O O . PRO A 1 174 ? 67.816 16.033 -16.016 1.00 59.97 174 PRO A O 1
ATOM 1410 N N . GLY A 1 175 ? 67.069 17.820 -14.873 1.00 63.06 175 GLY A N 1
ATOM 1411 C CA . GLY A 1 175 ? 67.008 17.145 -13.569 1.00 63.06 175 GLY A CA 1
ATOM 1412 C C . GLY A 1 175 ? 65.796 16.220 -13.428 1.00 63.06 175 GLY A C 1
ATOM 1413 O O . GLY A 1 175 ? 65.939 15.048 -13.090 1.00 63.06 175 GLY A O 1
ATOM 1414 N N . MET A 1 176 ? 64.609 16.712 -13.785 1.00 57.47 176 MET A N 1
ATOM 1415 C CA . MET A 1 176 ? 63.344 16.001 -13.566 1.00 57.47 176 MET A CA 1
ATOM 1416 C C . MET A 1 176 ? 63.115 14.856 -14.570 1.00 57.47 176 MET A C 1
ATOM 1418 O O . MET A 1 176 ? 62.482 13.854 -14.245 1.00 57.47 176 MET A O 1
ATOM 1422 N N . ARG A 1 177 ? 63.711 14.942 -15.771 1.00 57.91 177 ARG A N 1
ATOM 1423 C CA . ARG A 1 177 ? 63.746 13.827 -16.740 1.00 57.91 177 ARG A CA 1
ATOM 1424 C C . ARG A 1 177 ? 64.495 12.607 -16.207 1.00 57.91 177 ARG A C 1
ATOM 1426 O O . ARG A 1 177 ? 64.036 11.492 -16.417 1.00 57.91 177 ARG A O 1
ATOM 1433 N N . ARG A 1 178 ? 65.608 12.809 -15.491 1.00 61.41 178 ARG A N 1
ATOM 1434 C CA . ARG A 1 178 ? 66.394 11.702 -14.919 1.00 61.41 178 ARG A CA 1
ATOM 1435 C C . ARG A 1 178 ? 65.626 10.964 -13.825 1.00 61.41 178 ARG A C 1
ATOM 1437 O O . ARG A 1 178 ? 65.714 9.745 -13.753 1.00 61.41 178 ARG A O 1
ATOM 1444 N N . GLU A 1 179 ? 64.836 11.677 -13.024 1.00 61.75 179 GLU A N 1
ATOM 1445 C CA . GLU A 1 179 ? 63.967 11.078 -11.996 1.00 61.75 179 GLU A CA 1
ATOM 1446 C C . GLU A 1 179 ? 62.784 10.307 -12.622 1.00 61.75 179 GLU A C 1
ATOM 1448 O O . GLU A 1 179 ? 62.393 9.235 -12.149 1.00 61.75 179 GLU A O 1
ATOM 1453 N N . MET A 1 180 ? 62.250 10.807 -13.741 1.00 58.19 180 MET A N 1
ATOM 1454 C CA . MET A 1 180 ? 61.186 10.156 -14.514 1.00 58.19 180 MET A CA 1
ATOM 1455 C C . MET A 1 180 ? 61.689 8.906 -15.264 1.00 58.19 180 MET A C 1
ATOM 1457 O O . MET A 1 180 ? 61.006 7.885 -15.292 1.00 58.19 180 MET A O 1
ATOM 1461 N N . GLU A 1 181 ? 62.910 8.942 -15.804 1.00 58.53 181 GLU A N 1
ATOM 1462 C CA . GLU A 1 181 ? 63.584 7.786 -16.415 1.00 58.53 181 GLU A CA 1
ATOM 1463 C C . GLU A 1 181 ? 63.954 6.719 -15.371 1.00 58.53 181 GLU A C 1
ATOM 1465 O O . GLU A 1 181 ? 63.766 5.526 -15.611 1.00 58.53 181 GLU A O 1
ATOM 1470 N N . GLN A 1 182 ? 64.419 7.127 -14.185 1.00 59.25 182 GLN A N 1
ATOM 1471 C CA . GLN A 1 182 ? 64.744 6.208 -13.088 1.00 59.25 182 GLN A CA 1
ATOM 1472 C C . GLN A 1 182 ? 63.509 5.495 -12.525 1.00 59.25 182 GLN A C 1
ATOM 1474 O O . GLN A 1 182 ? 63.564 4.292 -12.268 1.00 59.25 182 GLN A O 1
ATOM 1479 N N . SER A 1 183 ? 62.388 6.202 -12.366 1.00 55.81 183 SER A N 1
ATOM 1480 C CA . SER A 1 183 ? 61.133 5.592 -11.905 1.00 55.81 183 SER A CA 1
ATOM 1481 C C . SER A 1 183 ? 60.514 4.651 -12.946 1.00 55.81 183 SER A C 1
ATOM 1483 O O . SER A 1 183 ? 59.972 3.614 -12.563 1.00 55.81 183 SER A O 1
ATOM 1485 N N . MET A 1 184 ? 60.667 4.932 -14.249 1.00 51.31 184 MET A N 1
ATOM 1486 C CA . MET A 1 184 ? 60.223 4.016 -15.309 1.00 51.31 184 MET A CA 1
ATOM 1487 C C . MET A 1 184 ? 61.079 2.743 -15.399 1.00 51.31 184 MET A C 1
ATOM 1489 O O . MET A 1 184 ? 60.553 1.650 -15.600 1.00 51.31 184 MET A O 1
ATOM 1493 N N . ASN A 1 185 ? 62.394 2.867 -15.200 1.00 54.09 185 ASN A N 1
ATOM 1494 C CA . ASN A 1 185 ? 63.323 1.736 -15.262 1.00 54.09 185 ASN A CA 1
ATOM 1495 C C . ASN A 1 185 ? 63.192 0.780 -14.057 1.00 54.09 185 ASN A C 1
ATOM 1497 O O . ASN A 1 185 ? 63.572 -0.383 -14.135 1.00 54.09 185 ASN A O 1
ATOM 1501 N N . MET A 1 186 ? 62.631 1.247 -12.936 1.00 48.41 186 MET A N 1
ATOM 1502 C CA . MET A 1 186 ? 62.415 0.425 -11.738 1.00 48.41 186 MET A CA 1
ATOM 1503 C C . MET A 1 186 ? 61.107 -0.389 -11.785 1.00 48.41 186 MET A C 1
ATOM 1505 O O . MET A 1 186 ? 60.945 -1.332 -11.013 1.00 48.41 186 MET A O 1
ATOM 1509 N N . LEU A 1 187 ? 60.181 -0.053 -12.693 1.00 54.75 187 LEU A N 1
ATOM 1510 C CA . LEU A 1 187 ? 58.861 -0.687 -12.812 1.00 54.75 187 LEU A CA 1
ATOM 1511 C C . LEU A 1 187 ? 58.779 -1.788 -13.886 1.00 54.75 187 LEU A C 1
ATOM 1513 O O . LEU A 1 187 ? 57.702 -2.354 -14.063 1.00 54.75 187 LEU A O 1
ATOM 1517 N N . ASN A 1 188 ? 59.867 -2.125 -14.595 1.00 44.09 188 ASN A N 1
ATOM 1518 C CA . ASN A 1 188 ? 59.791 -3.096 -15.694 1.00 44.09 188 ASN A CA 1
ATOM 1519 C C . ASN A 1 188 ? 61.105 -3.878 -15.943 1.00 44.09 188 ASN A C 1
ATOM 1521 O O . ASN A 1 188 ? 62.019 -3.329 -16.558 1.00 44.09 188 ASN A O 1
ATOM 1525 N N . PRO A 1 189 ? 61.231 -5.164 -15.547 1.00 44.03 189 PRO A N 1
ATOM 1526 C CA . PRO A 1 189 ? 62.372 -5.991 -15.920 1.00 44.03 189 PRO A CA 1
ATOM 1527 C C . PRO A 1 189 ? 61.976 -7.055 -16.962 1.00 44.03 189 PRO A C 1
ATOM 1529 O O . PRO A 1 189 ? 61.973 -8.239 -16.649 1.00 44.03 189 PRO A O 1
ATOM 1532 N N . SER A 1 190 ? 61.648 -6.662 -18.200 1.00 34.25 190 SER A N 1
ATOM 1533 C CA . SER A 1 190 ? 61.714 -7.563 -19.376 1.00 34.25 190 SER A CA 1
ATOM 1534 C C . SER A 1 190 ? 61.431 -6.830 -20.702 1.00 34.25 190 SER A C 1
ATOM 1536 O O . SER A 1 190 ? 60.472 -6.058 -20.758 1.00 34.25 190 SER A O 1
ATOM 1538 N N . PRO A 1 191 ? 62.207 -7.074 -21.781 1.00 49.50 191 PRO A N 1
ATOM 1539 C CA . PRO A 1 191 ? 62.098 -6.354 -23.046 1.00 49.50 191 PRO A CA 1
ATOM 1540 C C . PRO A 1 191 ? 61.243 -7.110 -24.078 1.00 49.50 191 PRO A C 1
ATOM 1542 O O . PRO A 1 191 ? 61.770 -7.532 -25.094 1.00 49.50 191 PRO A O 1
ATOM 1545 N N . GLU A 1 192 ? 59.938 -7.267 -23.854 1.00 41.56 192 GLU A N 1
ATOM 1546 C CA . GLU A 1 192 ? 58.965 -7.581 -24.918 1.00 41.56 192 GLU A CA 1
ATOM 1547 C C . GLU A 1 192 ? 57.608 -6.984 -24.527 1.00 41.56 192 GLU A C 1
ATOM 1549 O O . GLU A 1 192 ? 56.904 -7.512 -23.669 1.00 41.56 192 GLU A O 1
ATOM 1554 N N . ILE A 1 193 ? 57.244 -5.850 -25.125 1.00 45.53 193 ILE A N 1
ATOM 1555 C CA . ILE A 1 193 ? 55.907 -5.266 -24.977 1.00 45.53 193 ILE A CA 1
ATOM 1556 C C . ILE A 1 193 ? 55.278 -5.283 -26.376 1.00 45.53 193 ILE A C 1
ATOM 1558 O O . ILE A 1 193 ? 55.870 -4.694 -27.284 1.00 45.53 193 ILE A O 1
ATOM 1562 N N . PRO A 1 194 ? 54.133 -5.956 -26.602 1.00 45.78 194 PRO A N 1
ATOM 1563 C CA . PRO A 1 194 ? 53.455 -5.913 -27.894 1.00 45.78 194 PRO A CA 1
ATOM 1564 C C . PRO A 1 194 ? 52.881 -4.512 -28.129 1.00 45.78 194 PRO A C 1
ATOM 1566 O O . PRO A 1 194 ? 52.563 -3.804 -27.171 1.00 45.78 194 PRO A O 1
ATOM 1569 N N . ASP A 1 195 ? 52.723 -4.128 -29.397 1.00 53.94 195 ASP A N 1
ATOM 1570 C CA . ASP A 1 195 ? 52.170 -2.835 -29.803 1.00 53.94 195 ASP A CA 1
ATOM 1571 C C . ASP A 1 195 ? 50.838 -2.551 -29.080 1.00 53.94 195 ASP A C 1
ATOM 1573 O O . ASP A 1 195 ? 49.854 -3.291 -29.191 1.00 53.94 195 ASP A O 1
ATOM 1577 N N . VAL A 1 196 ? 50.819 -1.476 -28.287 1.00 51.16 196 VAL A N 1
ATOM 1578 C CA . VAL A 1 196 ? 49.696 -1.087 -27.420 1.00 51.16 196 VAL A CA 1
ATOM 1579 C C . VAL A 1 196 ? 48.419 -0.815 -28.215 1.00 51.16 196 VAL A C 1
ATOM 1581 O O . VAL A 1 196 ? 47.326 -0.943 -27.664 1.00 51.16 196 VAL A O 1
ATOM 1584 N N . SER A 1 197 ? 48.540 -0.511 -29.512 1.00 51.66 197 SER A N 1
ATOM 1585 C CA . SER A 1 197 ? 47.408 -0.410 -30.435 1.00 51.66 197 SER A CA 1
ATOM 1586 C C . SER A 1 197 ? 46.684 -1.754 -30.602 1.00 51.66 197 SER A C 1
ATOM 1588 O O . SER A 1 197 ? 45.458 -1.805 -30.505 1.00 51.66 197 SER A O 1
ATOM 1590 N N . GLU A 1 198 ? 47.406 -2.867 -30.753 1.00 52.34 198 GLU A N 1
ATOM 1591 C CA . GLU A 1 198 ? 46.818 -4.205 -30.912 1.00 52.34 198 GLU A CA 1
ATOM 1592 C C . GLU A 1 198 ? 46.257 -4.768 -29.604 1.00 52.34 198 GLU A C 1
ATOM 1594 O O . GLU A 1 198 ? 45.208 -5.417 -29.615 1.00 52.34 198 GLU A O 1
ATOM 1599 N N . LEU A 1 199 ? 46.918 -4.513 -28.471 1.00 56.72 199 LEU A N 1
ATOM 1600 C CA . LEU A 1 199 ? 46.426 -4.938 -27.158 1.00 56.72 199 LEU A CA 1
ATOM 1601 C C . LEU A 1 199 ? 45.164 -4.174 -26.758 1.00 56.72 199 LEU A C 1
ATOM 1603 O O . LEU A 1 199 ? 44.198 -4.799 -26.329 1.00 56.72 199 LEU A O 1
ATOM 1607 N N . MET A 1 200 ? 45.126 -2.855 -26.978 1.00 54.12 200 MET A N 1
ATOM 1608 C CA . MET A 1 200 ? 43.914 -2.051 -26.792 1.00 54.12 200 MET A CA 1
ATOM 1609 C C . MET A 1 200 ? 42.797 -2.523 -27.723 1.00 54.12 200 MET A C 1
ATOM 1611 O O . MET A 1 200 ? 41.669 -2.689 -27.278 1.00 54.12 200 MET A O 1
ATOM 1615 N N . THR A 1 201 ? 43.100 -2.827 -28.988 1.00 52.28 201 THR A N 1
ATOM 1616 C CA . THR A 1 201 ? 42.085 -3.322 -29.930 1.00 52.28 201 THR A CA 1
ATOM 1617 C C . THR A 1 201 ? 41.590 -4.724 -29.554 1.00 52.28 201 THR A C 1
ATOM 1619 O O . THR A 1 201 ? 40.419 -5.013 -29.741 1.00 52.28 201 THR A O 1
ATOM 1622 N N . LYS A 1 202 ? 42.411 -5.594 -28.952 1.00 48.09 202 LYS A N 1
ATOM 1623 C CA . LYS A 1 202 ? 41.972 -6.915 -28.455 1.00 48.09 202 LYS A CA 1
ATOM 1624 C C . LYS A 1 202 ? 41.236 -6.871 -27.110 1.00 48.09 202 LYS A C 1
ATOM 1626 O O . LYS A 1 202 ? 40.414 -7.748 -26.869 1.00 48.09 202 LYS A O 1
ATOM 1631 N N . PHE A 1 203 ? 41.521 -5.892 -26.248 1.00 57.03 203 PHE A N 1
ATOM 1632 C CA . PHE A 1 203 ? 40.864 -5.742 -24.940 1.00 57.03 203 PHE A CA 1
ATOM 1633 C C . PHE A 1 203 ? 39.600 -4.874 -24.984 1.00 57.03 203 PHE A C 1
ATOM 1635 O O . PHE A 1 203 ? 38.683 -5.105 -24.200 1.00 57.03 203 PHE A O 1
ATOM 1642 N N . PHE A 1 204 ? 39.548 -3.884 -25.881 1.00 51.91 204 PHE A N 1
ATOM 1643 C CA . PHE A 1 204 ? 38.437 -2.934 -26.008 1.00 51.91 204 PHE A CA 1
ATOM 1644 C C . PHE A 1 204 ? 37.564 -3.152 -27.249 1.00 51.91 204 PHE A C 1
ATOM 1646 O O . PHE A 1 204 ? 36.504 -2.531 -27.327 1.00 51.91 204 PHE A O 1
ATOM 1653 N N . ALA A 1 205 ? 37.936 -4.021 -28.201 1.00 42.62 205 ALA A N 1
ATOM 1654 C CA . ALA A 1 205 ? 36.970 -4.436 -29.216 1.00 42.62 205 ALA A CA 1
ATOM 1655 C C . ALA A 1 205 ? 35.955 -5.399 -28.580 1.00 42.62 205 ALA A C 1
ATOM 1657 O O . ALA A 1 205 ? 36.350 -6.445 -28.053 1.00 42.62 205 ALA A O 1
ATOM 1658 N N . PRO A 1 206 ? 34.649 -5.097 -28.645 1.00 42.91 206 PRO A N 1
ATOM 1659 C CA . PRO A 1 206 ? 33.637 -6.077 -28.297 1.00 42.91 206 PRO A CA 1
ATOM 1660 C C . PRO A 1 206 ? 33.751 -7.271 -29.263 1.00 42.91 206 PRO A C 1
ATOM 1662 O O . PRO A 1 206 ? 34.195 -7.101 -30.407 1.00 42.91 206 PRO A O 1
ATOM 1665 N N . PRO A 1 207 ? 33.342 -8.491 -28.865 1.00 41.53 207 PRO A N 1
ATOM 1666 C CA . PRO A 1 207 ? 33.124 -9.547 -29.845 1.00 41.53 207 PRO A CA 1
ATOM 1667 C C . PRO A 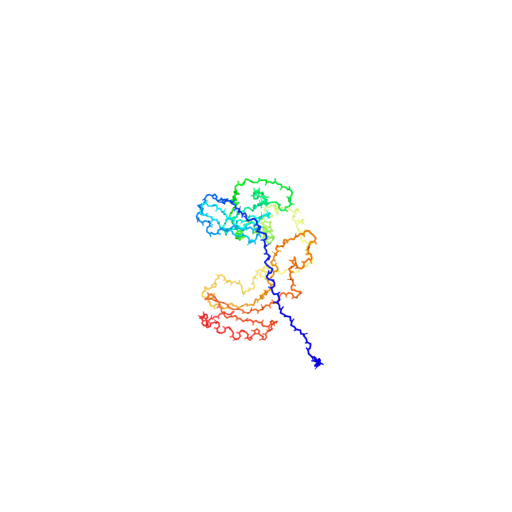1 207 ? 32.216 -8.988 -30.951 1.00 41.53 207 PRO A C 1
ATOM 1669 O O . PRO A 1 207 ? 31.223 -8.318 -30.656 1.00 41.53 207 PRO A O 1
ATOM 1672 N N . LYS A 1 208 ? 32.558 -9.232 -32.225 1.00 41.66 208 LYS A N 1
ATOM 1673 C CA . LYS A 1 208 ? 31.749 -8.859 -33.405 1.00 41.66 208 LYS A CA 1
ATOM 1674 C C . LYS A 1 208 ? 30.441 -9.665 -33.467 1.00 41.66 208 LYS A C 1
ATOM 1676 O O . LYS A 1 208 ? 30.184 -10.405 -34.409 1.00 41.66 208 LYS A O 1
ATOM 1681 N N . SER A 1 209 ? 29.619 -9.532 -32.438 1.00 48.56 209 SER A N 1
ATOM 1682 C CA . SER A 1 209 ? 28.267 -10.069 -32.330 1.00 48.56 209 SER A CA 1
ATOM 1683 C C . SER A 1 209 ? 27.385 -9.202 -31.427 1.00 48.56 209 SER A C 1
ATOM 1685 O O . SER A 1 209 ? 26.396 -9.700 -30.902 1.00 48.56 209 SER A O 1
ATOM 1687 N N . GLN A 1 210 ? 27.742 -7.932 -31.200 1.00 45.22 210 GLN A N 1
ATOM 1688 C CA . GLN A 1 210 ? 26.983 -7.030 -30.326 1.00 45.22 210 GLN A CA 1
ATOM 1689 C C . GLN A 1 210 ? 27.044 -5.552 -30.750 1.00 45.22 210 GLN A C 1
ATOM 1691 O O . GLN A 1 210 ? 26.832 -4.660 -29.935 1.00 45.22 210 GLN A O 1
ATOM 1696 N N . GLU A 1 211 ? 27.272 -5.267 -32.033 1.00 46.28 211 GLU A N 1
ATOM 1697 C CA . GLU A 1 211 ? 27.007 -3.934 -32.582 1.00 46.28 211 GLU A CA 1
ATOM 1698 C C . GLU A 1 211 ? 25.673 -3.960 -33.333 1.00 46.28 211 GLU A C 1
ATOM 1700 O O . GLU A 1 211 ? 25.494 -4.738 -34.267 1.00 46.28 211 GLU A O 1
ATOM 1705 N N . ASN A 1 212 ? 24.761 -3.084 -32.890 1.00 48.59 212 ASN A N 1
ATOM 1706 C CA . ASN A 1 212 ? 23.442 -2.767 -33.451 1.00 48.59 212 ASN A CA 1
ATOM 1707 C C . ASN A 1 212 ? 22.210 -3.543 -32.953 1.00 48.59 212 ASN A C 1
ATOM 1709 O O . ASN A 1 212 ? 21.331 -3.829 -33.752 1.00 48.59 212 ASN A O 1
ATOM 1713 N N . ILE A 1 213 ? 22.022 -3.750 -31.642 1.00 53.09 213 ILE A N 1
ATOM 1714 C CA . ILE A 1 213 ? 20.661 -4.037 -31.115 1.00 53.09 213 ILE A CA 1
ATOM 1715 C C . ILE A 1 213 ? 19.720 -2.831 -31.351 1.00 53.09 213 ILE A C 1
ATOM 1717 O O . ILE A 1 213 ? 18.524 -3.001 -31.574 1.00 53.09 213 ILE A O 1
ATOM 1721 N N . LEU A 1 214 ? 20.270 -1.609 -31.394 1.00 55.09 214 LEU A N 1
ATOM 1722 C CA . LEU A 1 214 ? 19.516 -0.372 -31.641 1.00 55.09 214 LEU A CA 1
ATOM 1723 C C . LEU A 1 214 ? 19.229 -0.059 -33.126 1.00 55.09 214 LEU A C 1
ATOM 1725 O O . LEU A 1 214 ? 18.465 0.864 -33.385 1.00 55.09 214 LEU A O 1
ATOM 1729 N N . MET A 1 215 ? 19.817 -0.786 -34.091 1.00 50.59 215 MET A N 1
ATOM 1730 C CA . MET A 1 215 ? 19.485 -0.638 -35.526 1.00 50.59 215 MET A CA 1
ATOM 1731 C C . MET A 1 215 ? 18.779 -1.866 -36.108 1.00 50.59 215 MET A C 1
ATOM 1733 O O . MET A 1 215 ? 18.732 -2.038 -37.326 1.00 50.59 215 MET A O 1
ATOM 1737 N N . ILE A 1 216 ? 18.230 -2.731 -35.255 1.00 67.19 216 ILE A N 1
ATOM 1738 C CA . ILE A 1 216 ? 17.384 -3.820 -35.727 1.00 67.19 216 ILE A CA 1
ATOM 1739 C C . ILE A 1 216 ? 16.005 -3.233 -36.077 1.00 67.19 216 ILE A C 1
ATOM 1741 O O . ILE A 1 216 ? 15.398 -2.587 -35.217 1.00 67.19 216 ILE A O 1
ATOM 1745 N N . PRO A 1 217 ? 15.500 -3.422 -37.311 1.00 76.62 217 PRO A N 1
ATOM 1746 C CA . PRO A 1 217 ? 14.179 -2.943 -37.705 1.00 76.62 217 PRO A CA 1
ATOM 1747 C C . PRO A 1 217 ? 13.088 -3.437 -36.751 1.00 76.62 217 PRO A C 1
ATOM 1749 O O . PRO A 1 217 ? 13.140 -4.575 -36.292 1.00 76.62 217 PRO A O 1
ATOM 1752 N N . GLN A 1 218 ? 12.072 -2.613 -36.487 1.00 76.75 218 GLN A N 1
ATOM 1753 C CA . GLN A 1 218 ? 10.967 -2.976 -35.590 1.00 76.75 218 GLN A CA 1
ATOM 1754 C C . GLN A 1 218 ? 10.256 -4.274 -36.022 1.00 76.75 218 GLN A C 1
ATOM 1756 O O . GLN A 1 218 ? 9.945 -5.114 -35.181 1.00 76.75 218 GLN A O 1
ATOM 1761 N N . ASP A 1 219 ? 10.136 -4.496 -37.332 1.00 80.56 219 ASP A N 1
ATOM 1762 C CA . ASP A 1 219 ? 9.648 -5.734 -37.951 1.00 80.56 219 ASP A CA 1
ATOM 1763 C C . ASP A 1 219 ? 10.353 -7.013 -37.477 1.00 80.56 219 ASP A C 1
ATOM 1765 O O . ASP A 1 219 ? 9.759 -8.089 -37.522 1.00 80.56 219 ASP A O 1
ATOM 1769 N N . PHE A 1 220 ? 11.620 -6.921 -37.064 1.00 84.56 220 PHE A N 1
ATOM 1770 C CA . PHE A 1 220 ? 12.344 -8.050 -36.488 1.00 84.56 220 PHE A CA 1
ATOM 1771 C C . PHE A 1 220 ? 11.790 -8.387 -35.107 1.00 84.56 220 PHE A C 1
ATOM 1773 O O . PHE A 1 220 ? 11.428 -9.531 -34.871 1.00 84.56 220 PHE A O 1
ATOM 1780 N N . TRP A 1 221 ? 11.664 -7.389 -34.225 1.00 82.62 221 TRP A N 1
ATOM 1781 C CA . TRP A 1 221 ? 11.152 -7.569 -32.864 1.00 82.62 221 TRP A CA 1
ATOM 1782 C C . TRP A 1 221 ? 9.702 -8.041 -32.847 1.00 82.62 221 TRP A C 1
ATOM 1784 O O . TRP A 1 221 ? 9.319 -8.842 -31.996 1.00 82.62 221 TRP A O 1
ATOM 1794 N N . GLU A 1 222 ? 8.910 -7.585 -33.816 1.00 85.00 222 GLU A N 1
ATOM 1795 C CA . GLU A 1 222 ? 7.535 -8.044 -34.008 1.00 85.00 222 GLU A CA 1
ATOM 1796 C C . GLU A 1 222 ? 7.453 -9.507 -34.462 1.00 85.00 222 GLU A C 1
ATOM 1798 O O . GLU A 1 222 ? 6.428 -10.157 -34.263 1.00 85.00 222 GLU A O 1
ATOM 1803 N N . ASN A 1 223 ? 8.5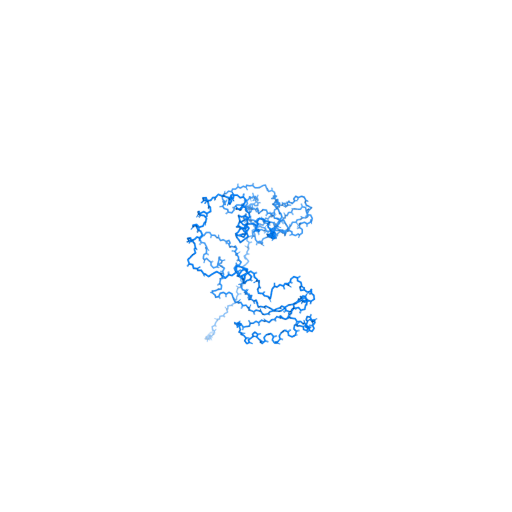39 -10.041 -35.027 1.00 89.06 223 ASN A N 1
ATOM 1804 C CA . ASN A 1 223 ? 8.622 -11.392 -35.564 1.00 89.06 223 ASN A CA 1
ATOM 1805 C C . ASN A 1 223 ? 9.574 -12.320 -34.783 1.00 89.06 223 ASN A C 1
ATOM 1807 O O . ASN A 1 223 ? 9.969 -13.375 -35.291 1.00 89.06 223 ASN A O 1
ATOM 1811 N N . THR A 1 224 ? 9.929 -11.934 -33.558 1.00 89.88 224 THR A N 1
ATOM 1812 C CA . THR A 1 224 ? 10.721 -12.744 -32.626 1.00 89.88 224 THR A CA 1
ATOM 1813 C C . THR A 1 224 ? 9.799 -13.416 -31.614 1.00 89.88 224 THR A C 1
ATOM 1815 O O . THR A 1 224 ? 8.991 -12.751 -30.960 1.00 89.88 224 THR A O 1
ATOM 1818 N N . LEU A 1 225 ? 9.924 -14.737 -31.475 1.00 91.00 225 LEU A N 1
ATOM 1819 C CA . LEU A 1 225 ? 9.247 -15.510 -30.442 1.00 91.00 225 LEU A CA 1
ATOM 1820 C C . LEU A 1 225 ? 10.178 -15.665 -29.243 1.00 91.00 225 LEU A C 1
ATOM 1822 O O . LEU A 1 225 ? 11.133 -16.428 -29.281 1.00 91.00 225 LEU A O 1
ATOM 1826 N N . TRP A 1 226 ? 9.852 -14.989 -28.156 1.00 91.25 226 TRP A N 1
ATOM 1827 C CA . TRP A 1 226 ? 10.576 -15.097 -26.901 1.00 91.25 226 TRP A CA 1
ATOM 1828 C C . TRP A 1 226 ? 10.122 -16.341 -26.154 1.00 91.25 226 TRP A C 1
ATOM 1830 O O . TRP A 1 226 ? 8.920 -16.580 -26.035 1.00 91.25 226 TRP A O 1
ATOM 1840 N N . THR A 1 227 ? 11.061 -17.116 -25.623 1.00 92.12 227 THR A N 1
ATOM 1841 C CA . THR A 1 227 ? 10.775 -18.280 -24.778 1.00 92.12 227 THR A CA 1
ATOM 1842 C C . THR A 1 227 ? 11.583 -18.192 -23.501 1.00 92.12 227 THR A C 1
ATOM 1844 O O . THR A 1 227 ? 12.772 -17.894 -23.570 1.00 92.12 227 THR A O 1
ATOM 1847 N N . ASP A 1 228 ? 10.957 -18.468 -22.365 1.00 91.44 228 ASP A N 1
ATOM 1848 C CA . ASP A 1 228 ? 11.648 -18.473 -21.079 1.00 91.44 228 ASP A CA 1
ATOM 1849 C C . ASP A 1 228 ? 11.007 -19.470 -20.109 1.00 91.44 228 ASP A C 1
ATOM 1851 O O . ASP A 1 228 ? 9.851 -19.893 -20.263 1.00 91.44 228 ASP A O 1
ATOM 1855 N N . GLU A 1 229 ? 11.772 -19.831 -19.087 1.00 91.06 229 GLU A N 1
ATOM 1856 C CA . GLU A 1 229 ? 11.351 -20.676 -17.987 1.00 91.06 229 GLU A CA 1
ATOM 1857 C C . GLU A 1 229 ? 11.261 -19.867 -16.698 1.00 91.06 229 GLU A C 1
ATOM 1859 O O . GLU A 1 229 ? 12.198 -19.190 -16.282 1.00 91.06 229 GLU A O 1
ATOM 1864 N N . THR A 1 230 ? 10.144 -20.001 -15.991 1.00 88.38 230 THR A N 1
ATOM 1865 C CA . THR A 1 230 ? 9.973 -19.366 -14.688 1.00 88.38 230 THR A CA 1
ATOM 1866 C C . THR A 1 230 ? 9.535 -20.373 -13.639 1.00 88.38 230 THR A C 1
ATOM 1868 O O . THR A 1 230 ? 8.756 -21.290 -13.901 1.00 88.38 230 THR A O 1
ATOM 1871 N N . GLN A 1 231 ? 10.051 -20.212 -12.425 1.00 86.88 231 GLN A N 1
ATOM 1872 C CA . GLN A 1 231 ? 9.646 -21.003 -11.273 1.00 86.88 231 GLN A CA 1
ATOM 1873 C C . GLN A 1 231 ? 8.710 -20.168 -10.406 1.00 86.88 231 GLN A C 1
ATOM 1875 O O . GLN A 1 231 ? 9.107 -19.158 -9.827 1.00 86.88 231 GLN A O 1
ATOM 1880 N N . ILE A 1 232 ? 7.462 -20.615 -10.301 1.00 84.06 232 ILE A N 1
ATOM 1881 C CA . ILE A 1 232 ? 6.431 -19.975 -9.492 1.00 84.06 232 ILE A CA 1
ATOM 1882 C C . ILE A 1 232 ? 6.323 -20.741 -8.175 1.00 84.06 232 ILE A C 1
ATOM 1884 O O . ILE A 1 232 ? 5.949 -21.914 -8.141 1.00 84.06 232 ILE A O 1
ATOM 1888 N N . GLU A 1 233 ? 6.660 -20.086 -7.071 1.00 80.94 233 GLU A N 1
ATOM 1889 C CA . GLU A 1 233 ? 6.461 -20.630 -5.727 1.00 80.94 233 GLU A CA 1
ATOM 1890 C C . GLU A 1 233 ? 4.969 -20.538 -5.356 1.00 80.94 233 GLU A C 1
ATOM 1892 O O . GLU A 1 233 ? 4.405 -19.445 -5.335 1.00 80.94 233 GLU A O 1
ATOM 1897 N N . LEU A 1 234 ? 4.312 -21.665 -5.043 1.00 71.81 234 LEU A N 1
ATOM 1898 C CA . LEU A 1 234 ? 2.895 -21.673 -4.628 1.00 71.81 234 LEU A CA 1
ATOM 1899 C C . LEU A 1 234 ? 2.696 -21.024 -3.255 1.00 71.81 234 LEU A C 1
ATOM 1901 O O . LEU A 1 234 ? 1.630 -20.494 -2.952 1.00 71.81 234 LEU A O 1
ATOM 1905 N N . PHE A 1 235 ? 3.740 -21.055 -2.431 1.00 67.31 235 PHE A N 1
ATOM 1906 C CA . PHE A 1 235 ? 3.821 -20.295 -1.195 1.00 67.31 235 PHE A CA 1
ATOM 1907 C C . PHE A 1 235 ? 4.881 -19.228 -1.425 1.00 67.31 235 PHE A C 1
ATOM 1909 O O . PHE A 1 235 ? 6.069 -19.500 -1.276 1.00 67.31 235 PHE A O 1
ATOM 1916 N N . GLY A 1 236 ? 4.438 -18.058 -1.890 1.00 58.09 236 GLY A N 1
ATOM 1917 C CA . GLY A 1 236 ? 5.328 -16.970 -2.277 1.00 58.09 236 GLY A CA 1
ATOM 1918 C C . GLY A 1 236 ? 6.305 -16.590 -1.167 1.00 58.09 236 GLY A C 1
ATOM 1919 O O . GLY A 1 236 ? 6.003 -16.742 0.022 1.00 58.09 236 GLY A O 1
ATOM 1920 N N . ARG A 1 237 ? 7.477 -16.083 -1.565 1.00 58.38 237 ARG A N 1
ATOM 1921 C CA . ARG A 1 237 ? 8.478 -15.504 -0.661 1.00 58.38 237 ARG A CA 1
ATOM 1922 C C . ARG A 1 237 ? 7.810 -14.726 0.462 1.00 58.38 237 ARG A C 1
ATOM 1924 O O . ARG A 1 237 ? 7.118 -13.748 0.193 1.00 58.38 237 ARG A O 1
ATOM 1931 N N . SER A 1 238 ? 8.066 -15.202 1.685 1.00 54.81 238 SER A N 1
ATOM 1932 C CA . SER A 1 238 ? 7.691 -14.635 2.982 1.00 54.81 238 SER A CA 1
ATOM 1933 C C . SER A 1 238 ? 7.257 -13.175 2.878 1.00 54.81 238 SER A C 1
ATOM 1935 O O . SER A 1 238 ? 8.068 -12.262 3.039 1.00 54.81 238 SER A O 1
ATOM 1937 N N . VAL A 1 239 ? 5.967 -12.952 2.630 1.00 56.66 239 VAL A N 1
ATOM 1938 C CA . VAL A 1 239 ? 5.376 -11.638 2.844 1.00 56.66 239 VAL A CA 1
ATOM 1939 C C . VAL A 1 239 ? 5.531 -11.382 4.338 1.00 56.66 239 VAL A C 1
ATOM 1941 O O . VAL A 1 239 ? 5.191 -12.244 5.150 1.00 56.66 239 VAL A O 1
ATOM 1944 N N . SER A 1 240 ? 6.120 -10.253 4.729 1.00 62.38 240 SER A N 1
ATOM 1945 C CA . SER A 1 240 ? 6.201 -9.906 6.149 1.00 62.38 240 SER A CA 1
ATOM 1946 C C . SER A 1 240 ? 4.784 -9.757 6.691 1.00 62.38 240 SER A C 1
ATOM 1948 O O . SER A 1 240 ? 4.101 -8.771 6.428 1.00 62.38 240 SER A O 1
ATOM 1950 N N . HIS A 1 241 ? 4.331 -10.762 7.430 1.00 63.41 241 HIS A N 1
ATOM 1951 C CA . HIS A 1 241 ? 3.041 -10.748 8.097 1.00 63.41 241 HIS A CA 1
ATOM 1952 C C . HIS A 1 241 ? 3.193 -10.082 9.465 1.00 63.41 241 HIS A C 1
ATOM 1954 O O . HIS A 1 241 ? 4.004 -10.499 10.295 1.00 63.41 241 HIS A O 1
ATOM 1960 N N . TYR A 1 242 ? 2.388 -9.055 9.714 1.00 69.50 242 TYR A N 1
ATOM 1961 C CA . TYR A 1 242 ? 2.296 -8.429 11.027 1.00 69.50 242 TYR A CA 1
ATOM 1962 C C . TYR A 1 242 ? 1.358 -9.253 11.920 1.00 69.50 242 TYR A C 1
ATOM 1964 O O . TYR A 1 242 ? 0.219 -9.518 11.548 1.00 69.50 242 TYR A O 1
ATOM 1972 N N . VAL A 1 243 ? 1.839 -9.665 13.098 1.00 72.19 243 VAL A N 1
ATOM 1973 C CA . VAL A 1 243 ? 1.074 -10.459 14.076 1.00 72.19 243 VAL A CA 1
ATOM 1974 C C . VAL A 1 243 ? 0.971 -9.688 15.389 1.00 72.19 243 VAL A C 1
ATOM 1976 O O . VAL A 1 243 ? 1.985 -9.365 16.010 1.00 72.19 243 VAL A O 1
ATOM 1979 N N . TRP A 1 244 ? -0.255 -9.429 15.844 1.00 74.94 244 TRP A N 1
ATOM 1980 C CA . TRP A 1 244 ? -0.527 -8.821 17.148 1.00 74.94 244 TRP A CA 1
ATOM 1981 C C . TRP A 1 244 ? -0.579 -9.905 18.230 1.00 74.94 244 TRP A C 1
ATOM 1983 O O . TRP A 1 244 ? -1.284 -10.902 18.084 1.00 74.94 244 TRP A O 1
ATOM 1993 N N . ARG A 1 245 ? 0.164 -9.736 19.333 1.00 84.50 245 ARG A N 1
ATOM 1994 C CA . ARG A 1 245 ? 0.187 -10.708 20.441 1.00 84.50 245 ARG A CA 1
ATOM 1995 C C . ARG A 1 245 ? 0.367 -10.043 21.803 1.00 84.50 245 ARG A C 1
ATOM 1997 O O . ARG A 1 245 ? 1.027 -9.015 21.920 1.00 84.50 245 ARG A O 1
ATOM 2004 N N . LYS A 1 246 ? -0.158 -10.679 22.854 1.00 78.44 246 LYS A N 1
ATOM 2005 C CA . LYS A 1 246 ? 0.101 -10.295 24.253 1.00 78.44 246 LYS A CA 1
ATOM 2006 C C . LYS A 1 246 ? 1.520 -10.714 24.668 1.00 78.44 246 LYS A C 1
ATOM 2008 O O . LYS A 1 246 ? 2.053 -11.697 24.141 1.00 78.44 246 LYS A O 1
ATOM 2013 N N . SER A 1 247 ? 2.118 -10.002 25.627 1.00 73.06 247 SER A N 1
ATOM 2014 C CA . SER A 1 247 ? 3.436 -10.356 26.186 1.00 73.06 247 SER A CA 1
ATOM 2015 C C . SER A 1 247 ? 3.470 -11.828 26.637 1.00 73.06 247 SER A C 1
ATOM 2017 O O . SER A 1 247 ? 2.464 -12.347 27.119 1.00 73.06 247 SER A O 1
ATOM 2019 N N . ASN A 1 248 ? 4.592 -12.521 26.419 1.00 81.38 248 ASN A N 1
ATOM 2020 C CA . ASN A 1 248 ? 4.806 -13.953 26.703 1.00 81.38 248 ASN A CA 1
ATOM 2021 C C . ASN A 1 248 ? 3.935 -14.974 25.934 1.00 81.38 248 ASN A C 1
ATOM 2023 O O . ASN A 1 248 ? 3.982 -16.163 26.235 1.00 81.38 248 ASN A O 1
ATOM 2027 N N . THR A 1 249 ? 3.186 -14.574 24.898 1.00 82.62 249 THR A N 1
ATOM 2028 C CA . THR A 1 249 ? 2.364 -15.514 24.093 1.00 82.62 249 THR A CA 1
ATOM 2029 C C . THR A 1 249 ? 2.966 -15.877 22.729 1.00 82.62 249 THR A C 1
ATOM 2031 O O . THR A 1 249 ? 2.276 -16.406 21.860 1.00 82.62 249 THR A O 1
ATOM 2034 N N . ALA A 1 250 ? 4.264 -15.624 22.536 1.00 76.62 250 ALA A N 1
ATOM 2035 C CA . ALA A 1 250 ? 4.964 -15.767 21.256 1.00 76.62 250 ALA A CA 1
ATOM 2036 C C . ALA A 1 250 ? 4.847 -17.155 20.603 1.00 76.62 250 ALA A C 1
ATOM 2038 O O . ALA A 1 250 ? 4.704 -17.232 19.389 1.00 76.62 250 ALA A O 1
ATOM 2039 N N . PHE A 1 251 ? 4.875 -18.225 21.401 1.00 81.81 251 PHE A N 1
ATOM 2040 C CA . PHE A 1 251 ? 4.915 -19.610 20.914 1.00 81.81 251 PHE A CA 1
ATOM 2041 C C . PHE A 1 251 ? 3.544 -20.302 20.878 1.00 81.81 251 PHE A C 1
ATOM 2043 O O . PHE A 1 251 ? 3.462 -21.502 20.623 1.00 81.81 251 PHE A O 1
ATOM 2050 N N . GLN A 1 252 ? 2.448 -19.582 21.145 1.00 82.69 252 GLN A N 1
ATOM 2051 C CA . GLN A 1 252 ? 1.111 -20.166 21.014 1.00 82.69 252 GLN A CA 1
ATOM 2052 C C . GLN A 1 252 ? 0.787 -20.382 19.536 1.00 82.69 252 GLN A C 1
ATOM 2054 O O . GLN A 1 252 ? 0.969 -19.476 18.732 1.00 82.69 252 GLN A O 1
ATOM 2059 N N . LYS A 1 253 ? 0.232 -21.550 19.191 1.00 81.06 253 LYS A N 1
ATOM 2060 C CA . LYS A 1 253 ? -0.084 -21.950 17.806 1.00 81.06 253 LYS A CA 1
ATOM 2061 C C . LYS A 1 253 ? -0.877 -20.895 17.018 1.00 81.06 253 LYS A C 1
ATOM 2063 O O . LYS A 1 253 ? -0.644 -20.736 15.832 1.00 81.06 253 LYS A O 1
ATOM 2068 N N . LYS A 1 254 ? -1.761 -20.146 17.687 1.00 79.06 254 LYS A N 1
ATOM 2069 C CA . LYS A 1 254 ? -2.559 -19.053 17.097 1.00 79.06 254 LYS A CA 1
ATOM 2070 C C . LYS A 1 254 ? -1.754 -17.807 16.688 1.00 79.06 254 LYS A C 1
ATOM 2072 O O . LYS A 1 254 ? -2.242 -17.006 15.909 1.00 79.06 254 LYS A O 1
ATOM 2077 N N . ASN A 1 255 ? -0.540 -17.653 17.218 1.00 80.38 255 ASN A N 1
ATOM 2078 C CA . ASN A 1 255 ? 0.374 -16.535 16.960 1.00 80.38 255 ASN A CA 1
ATOM 2079 C C . ASN A 1 255 ? 1.574 -16.958 16.092 1.00 80.38 255 ASN A C 1
ATOM 2081 O O . ASN A 1 255 ? 2.515 -16.181 15.924 1.00 80.38 255 ASN A O 1
ATOM 2085 N N . LEU A 1 256 ? 1.575 -18.202 15.604 1.00 77.81 256 LEU A N 1
ATOM 2086 C CA . LEU A 1 256 ? 2.610 -18.755 14.741 1.00 77.81 256 LEU A CA 1
ATOM 2087 C C . LEU A 1 256 ? 2.063 -18.858 13.322 1.00 77.81 256 LEU A C 1
ATOM 2089 O O . LEU A 1 256 ? 0.972 -19.380 13.107 1.00 77.81 256 LEU A O 1
ATOM 2093 N N . ILE A 1 257 ? 2.848 -18.401 12.353 1.00 71.56 257 ILE A N 1
ATOM 2094 C CA . ILE A 1 257 ? 2.546 -18.609 10.940 1.00 71.56 257 ILE A CA 1
ATOM 2095 C C . ILE A 1 257 ? 3.146 -19.961 10.562 1.00 71.56 257 ILE A C 1
ATOM 2097 O O . ILE A 1 257 ? 4.350 -20.156 10.758 1.00 71.56 257 ILE A O 1
ATOM 2101 N N . PRO A 1 258 ? 2.339 -20.921 10.082 1.00 69.00 258 PRO A N 1
ATOM 2102 C CA . PRO A 1 258 ? 2.860 -22.215 9.684 1.00 69.00 258 PRO A CA 1
ATOM 2103 C C . PRO A 1 258 ? 3.824 -22.025 8.512 1.00 69.00 258 PRO A C 1
ATOM 2105 O O . PRO A 1 258 ? 3.446 -21.527 7.456 1.00 69.00 258 PRO A O 1
ATOM 2108 N N . THR A 1 259 ? 5.078 -22.421 8.707 1.00 66.56 259 THR A N 1
ATOM 2109 C CA . THR A 1 259 ? 6.080 -22.450 7.644 1.00 66.56 259 THR A CA 1
ATOM 2110 C C . THR A 1 259 ? 6.177 -23.860 7.078 1.00 66.56 259 THR A C 1
ATOM 2112 O O . THR A 1 259 ? 6.145 -24.859 7.803 1.00 66.56 259 THR A O 1
ATOM 2115 N N . VAL A 1 260 ? 6.281 -23.961 5.757 1.00 65.62 260 VAL A N 1
ATOM 2116 C CA . VAL A 1 260 ? 6.488 -25.242 5.082 1.00 65.62 260 VAL A CA 1
ATOM 2117 C C . VAL A 1 260 ? 7.970 -25.595 5.211 1.00 65.62 260 VAL A C 1
ATOM 2119 O O . VAL A 1 260 ? 8.823 -24.902 4.662 1.00 65.62 260 VAL A O 1
ATOM 2122 N N . LYS A 1 261 ? 8.292 -26.656 5.967 1.00 55.91 261 LYS A N 1
ATOM 2123 C CA . LYS A 1 261 ? 9.683 -27.041 6.292 1.00 55.91 261 LYS A CA 1
ATOM 2124 C C . LYS A 1 261 ? 10.567 -27.331 5.071 1.00 55.91 261 LYS A C 1
ATOM 2126 O O . LYS A 1 261 ? 11.783 -27.285 5.204 1.00 55.91 261 LYS A O 1
ATOM 2131 N N . TYR A 1 262 ? 9.971 -27.617 3.913 1.00 58.06 262 TYR A N 1
ATOM 2132 C CA . TYR A 1 262 ? 10.685 -27.996 2.688 1.00 58.06 262 TYR A CA 1
ATOM 2133 C C . TYR A 1 262 ? 10.610 -26.949 1.572 1.00 58.06 262 TYR A C 1
ATOM 2135 O O . TYR A 1 262 ? 10.876 -27.269 0.418 1.00 58.06 262 TYR 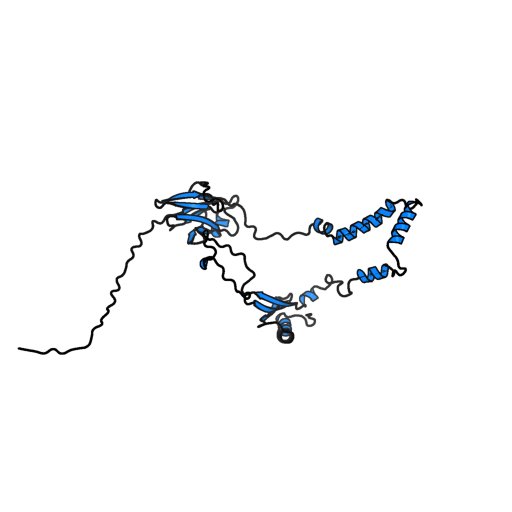A O 1
ATOM 2143 N N . GLY A 1 263 ? 10.264 -25.701 1.910 1.00 58.50 263 GLY A N 1
ATOM 2144 C CA . GLY A 1 263 ? 9.937 -24.697 0.904 1.00 58.50 263 GLY A CA 1
ATOM 2145 C C . GLY A 1 263 ? 8.577 -25.011 0.288 1.00 58.50 263 GLY A C 1
ATOM 2146 O O . GLY A 1 263 ? 8.181 -26.167 0.143 1.00 58.50 263 GLY A O 1
ATOM 2147 N N . GLY A 1 264 ? 7.796 -23.976 0.007 1.00 64.06 264 GLY A N 1
ATOM 2148 C CA . GLY A 1 264 ? 6.527 -24.158 -0.676 1.00 64.06 264 GLY A CA 1
ATOM 2149 C C . GLY A 1 264 ? 6.702 -24.981 -1.946 1.00 64.06 264 GLY A C 1
ATOM 2150 O O . GLY A 1 264 ? 7.698 -24.823 -2.650 1.00 64.06 264 GLY A O 1
ATOM 2151 N N . ALA A 1 265 ? 5.743 -25.859 -2.245 1.00 71.69 265 ALA A N 1
ATOM 2152 C CA . ALA A 1 265 ? 5.696 -26.507 -3.548 1.00 71.69 265 ALA A CA 1
ATOM 2153 C C . ALA A 1 265 ? 5.846 -25.427 -4.636 1.00 71.69 265 ALA A C 1
ATOM 2155 O O . ALA A 1 265 ? 5.191 -24.388 -4.583 1.00 71.69 265 ALA A O 1
ATOM 2156 N N . SER A 1 266 ? 6.771 -25.628 -5.566 1.00 76.56 266 SER A N 1
ATOM 2157 C CA . SER A 1 266 ? 7.025 -24.696 -6.659 1.00 76.56 266 SER A CA 1
ATOM 2158 C C . SER A 1 266 ? 6.735 -25.400 -7.968 1.00 76.56 266 SER A C 1
ATOM 2160 O O . SER A 1 266 ? 6.977 -26.599 -8.115 1.00 76.56 266 SER A O 1
ATOM 2162 N N . VAL A 1 267 ? 6.154 -24.654 -8.895 1.00 87.06 267 VAL A N 1
ATOM 2163 C CA . VAL A 1 267 ? 5.802 -25.141 -10.219 1.00 87.06 267 VAL A CA 1
ATOM 2164 C C . VAL A 1 267 ? 6.703 -24.426 -11.206 1.00 87.06 267 VAL A C 1
ATOM 2166 O O . VAL A 1 267 ? 6.748 -23.198 -11.238 1.00 87.06 267 VAL A O 1
ATOM 2169 N N . MET A 1 268 ? 7.442 -25.198 -11.993 1.00 89.56 268 MET A N 1
ATOM 2170 C CA . MET A 1 268 ? 8.208 -24.655 -13.101 1.00 89.56 268 MET A CA 1
ATOM 2171 C C . MET A 1 268 ? 7.306 -24.588 -14.325 1.00 89.56 268 MET A C 1
ATOM 2173 O O . MET A 1 268 ? 6.567 -25.525 -14.630 1.00 89.56 268 MET A O 1
ATOM 2177 N N . VAL A 1 269 ? 7.344 -23.459 -15.010 1.00 92.31 269 VAL A N 1
ATOM 2178 C CA . VAL A 1 269 ? 6.491 -23.177 -16.152 1.00 92.31 269 VAL A CA 1
ATOM 2179 C C . VAL A 1 269 ? 7.372 -22.692 -17.286 1.00 92.31 269 VAL A C 1
ATOM 2181 O O . VAL A 1 269 ? 8.196 -21.802 -17.099 1.00 92.31 269 VAL A O 1
ATOM 2184 N N . TRP A 1 270 ? 7.185 -23.281 -18.459 1.00 94.00 270 TRP A N 1
ATOM 2185 C CA . TRP A 1 270 ? 7.725 -22.762 -19.706 1.00 94.00 270 TRP A CA 1
ATOM 2186 C C . TRP A 1 270 ? 6.654 -21.922 -20.392 1.00 94.00 270 TRP A C 1
ATOM 2188 O O . TRP A 1 270 ? 5.492 -22.336 -20.468 1.00 94.00 270 TRP A O 1
ATOM 2198 N N . GLY A 1 271 ? 7.037 -20.758 -20.896 1.00 94.19 271 GLY A N 1
ATOM 2199 C CA . GLY A 1 271 ? 6.148 -19.882 -21.643 1.00 94.19 271 GLY A CA 1
ATOM 2200 C C . GLY A 1 271 ? 6.843 -19.286 -22.853 1.00 94.19 271 GLY A C 1
ATOM 2201 O O . GLY A 1 271 ? 8.069 -19.190 -22.910 1.00 94.19 271 GLY A O 1
ATOM 2202 N N . CYS A 1 272 ? 6.038 -18.860 -23.818 1.00 93.00 272 CYS A N 1
ATOM 2203 C CA . CYS A 1 272 ? 6.518 -18.074 -24.939 1.00 93.00 272 CYS A CA 1
ATOM 2204 C C . CYS A 1 272 ? 5.605 -16.880 -25.210 1.00 93.00 272 CYS A C 1
ATOM 2206 O O . CYS A 1 272 ? 4.418 -16.918 -24.888 1.00 93.00 272 CYS A O 1
ATOM 2208 N N . PHE A 1 273 ? 6.149 -15.807 -25.775 1.00 93.81 273 PHE A N 1
ATOM 2209 C CA . PHE A 1 273 ? 5.381 -14.632 -26.179 1.00 93.81 273 PHE A CA 1
ATOM 2210 C C . PHE A 1 273 ? 6.051 -13.921 -27.356 1.00 93.81 273 PHE A C 1
ATOM 2212 O O . PHE A 1 273 ? 7.246 -14.072 -27.593 1.00 93.81 273 PHE A O 1
ATOM 2219 N N . ALA A 1 274 ? 5.278 -13.140 -28.099 1.00 92.12 274 ALA A N 1
ATOM 2220 C CA . ALA A 1 274 ? 5.771 -12.247 -29.143 1.00 92.12 274 ALA A CA 1
ATOM 2221 C C . ALA A 1 274 ? 5.154 -10.855 -28.958 1.00 92.12 274 ALA A C 1
ATOM 2223 O O . ALA A 1 274 ? 4.308 -10.655 -28.083 1.00 92.12 274 ALA A O 1
ATOM 2224 N N . ALA A 1 275 ? 5.531 -9.889 -29.799 1.00 88.25 275 ALA A N 1
ATOM 2225 C CA . ALA A 1 275 ? 4.908 -8.561 -29.779 1.00 88.25 275 ALA A CA 1
ATOM 2226 C C . ALA A 1 275 ? 3.384 -8.613 -30.009 1.00 88.25 275 ALA A C 1
ATOM 2228 O O . ALA A 1 275 ? 2.657 -7.755 -29.514 1.00 88.25 275 ALA A O 1
ATOM 2229 N N . SER A 1 276 ? 2.895 -9.633 -30.725 1.00 87.56 276 SER A N 1
ATOM 2230 C CA . SER A 1 276 ? 1.466 -9.853 -30.968 1.00 87.56 276 SER A CA 1
ATOM 2231 C C . SER A 1 276 ? 0.698 -10.374 -29.748 1.00 87.56 276 SER A C 1
ATOM 2233 O O . SER A 1 276 ? -0.523 -10.231 -29.708 1.00 87.56 276 SER A O 1
ATOM 2235 N N . GLY A 1 277 ? 1.375 -10.940 -28.741 1.00 90.25 277 GLY A N 1
ATOM 2236 C CA . GLY A 1 277 ? 0.731 -11.414 -27.518 1.00 90.25 277 GLY A CA 1
ATOM 2237 C C . GLY A 1 277 ? 1.367 -12.656 -26.884 1.00 90.25 277 GLY A C 1
ATOM 2238 O O . GLY A 1 277 ? 2.447 -13.101 -27.289 1.00 90.25 277 GLY A O 1
ATOM 2239 N N . PRO A 1 278 ? 0.702 -13.222 -25.859 1.00 92.50 278 PRO A N 1
ATOM 2240 C CA . PRO A 1 278 ? 1.159 -14.427 -25.181 1.00 92.50 278 PRO A CA 1
ATOM 2241 C C . PRO A 1 278 ? 0.958 -15.664 -26.064 1.00 92.50 278 PRO A C 1
ATOM 2243 O O . PRO A 1 278 ? -0.115 -15.879 -26.624 1.00 92.50 278 PRO A O 1
ATOM 2246 N N . GLY A 1 279 ? 1.998 -16.486 -26.165 1.00 92.19 279 GLY A N 1
ATOM 2247 C CA . GLY A 1 279 ? 1.950 -17.795 -26.802 1.00 92.19 279 GLY A CA 1
ATOM 2248 C C . GLY A 1 279 ? 1.504 -18.887 -25.830 1.00 92.19 279 GLY A C 1
ATOM 2249 O O . GLY A 1 279 ? 0.875 -18.631 -24.800 1.00 92.19 279 GLY A O 1
ATOM 2250 N N . ARG A 1 280 ? 1.826 -20.142 -26.156 1.00 91.94 280 ARG A N 1
ATOM 2251 C CA . ARG A 1 280 ? 1.466 -21.283 -25.306 1.00 91.94 280 ARG A CA 1
ATOM 2252 C C . ARG A 1 280 ? 2.322 -21.355 -24.049 1.00 91.94 280 ARG A C 1
ATOM 2254 O O . ARG A 1 280 ? 3.472 -20.916 -24.018 1.00 91.94 280 ARG A O 1
ATOM 2261 N N . LEU A 1 281 ? 1.739 -21.983 -23.036 1.00 93.25 281 LEU A N 1
ATOM 2262 C CA . LEU A 1 281 ? 2.322 -22.184 -21.720 1.00 93.25 281 LEU A CA 1
ATOM 2263 C C . LEU A 1 281 ? 2.263 -23.669 -21.360 1.00 93.25 281 LEU A C 1
ATOM 2265 O O . LEU A 1 281 ? 1.226 -24.313 -21.523 1.00 93.25 281 LEU A O 1
ATOM 2269 N N . ALA A 1 282 ? 3.377 -24.205 -20.868 1.00 91.31 282 ALA A N 1
ATOM 2270 C CA . ALA A 1 282 ? 3.512 -25.602 -20.483 1.00 91.31 282 ALA A CA 1
ATOM 2271 C C . ALA A 1 282 ? 3.961 -25.706 -19.023 1.00 91.31 282 ALA A C 1
ATOM 2273 O O . ALA A 1 282 ? 5.007 -25.186 -18.633 1.00 91.31 282 ALA A O 1
ATOM 2274 N N . VAL A 1 283 ? 3.168 -26.409 -18.215 1.00 91.31 283 VAL A N 1
ATOM 2275 C CA . VAL A 1 283 ? 3.511 -26.708 -16.823 1.00 91.31 283 VAL A CA 1
ATOM 2276 C C . VAL A 1 283 ? 4.448 -27.911 -16.785 1.00 91.31 283 VAL A C 1
ATOM 2278 O O . VAL A 1 283 ? 4.144 -28.965 -17.347 1.00 91.31 283 VAL A O 1
ATOM 2281 N N . ILE A 1 284 ? 5.587 -27.757 -16.116 1.00 89.44 284 ILE A N 1
ATOM 2282 C CA . ILE A 1 284 ? 6.611 -28.791 -16.006 1.00 89.44 284 ILE A CA 1
ATOM 2283 C C . ILE A 1 284 ? 6.444 -29.501 -14.666 1.00 89.44 284 ILE A C 1
ATOM 2285 O O . ILE A 1 284 ? 6.627 -28.922 -13.595 1.00 89.44 284 ILE A O 1
ATOM 2289 N N . ASN A 1 285 ? 6.121 -30.791 -14.735 1.00 84.25 285 ASN A N 1
ATOM 2290 C CA . ASN A 1 285 ? 6.012 -31.640 -13.557 1.00 84.25 285 ASN A CA 1
ATOM 2291 C C . ASN A 1 285 ? 7.398 -32.182 -13.177 1.00 84.25 285 ASN A C 1
ATOM 2293 O O . ASN A 1 285 ? 7.882 -33.135 -13.786 1.00 84.25 285 ASN A O 1
ATOM 2297 N N . GLY A 1 286 ? 8.017 -31.586 -12.156 1.00 82.81 286 GLY A N 1
ATOM 2298 C CA . GLY A 1 286 ? 9.314 -32.004 -11.613 1.00 82.81 286 GLY A CA 1
ATOM 2299 C C . GLY A 1 286 ? 10.491 -31.148 -12.090 1.00 82.81 286 GLY A C 1
ATOM 2300 O O . GLY A 1 286 ? 10.322 -30.007 -12.510 1.00 82.81 286 GLY A O 1
ATOM 2301 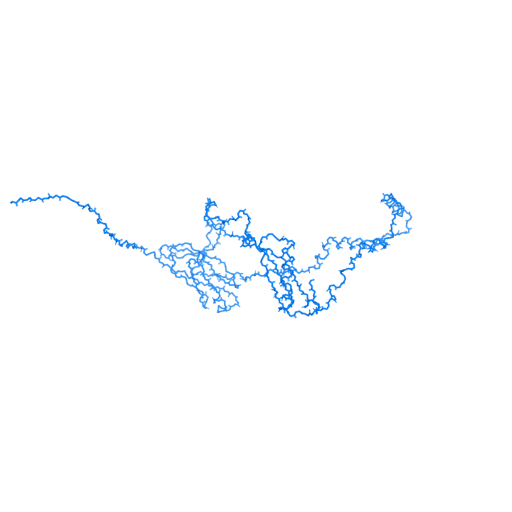N N . THR A 1 287 ? 11.706 -31.687 -11.981 1.00 79.88 287 THR A N 1
ATOM 2302 C CA . THR A 1 287 ? 12.941 -30.993 -12.374 1.00 79.88 287 THR A CA 1
ATOM 2303 C C . THR A 1 287 ? 13.082 -30.957 -13.896 1.00 79.88 287 THR A C 1
ATOM 2305 O O . THR A 1 287 ? 12.961 -31.993 -14.55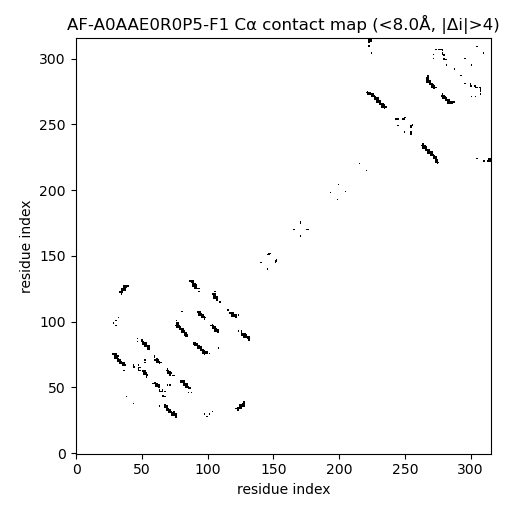4 1.00 79.88 287 THR A O 1
ATOM 2308 N N . MET A 1 288 ? 13.369 -29.780 -14.463 1.00 83.38 288 MET A N 1
ATOM 2309 C CA . MET A 1 288 ? 13.629 -29.650 -15.897 1.00 83.38 288 MET A CA 1
ATOM 2310 C C . MET A 1 288 ? 14.836 -30.500 -16.308 1.00 83.38 288 MET A C 1
ATOM 2312 O O . MET A 1 288 ? 15.915 -30.412 -15.728 1.00 83.38 288 MET A O 1
ATOM 2316 N N . ASN A 1 289 ? 14.641 -31.310 -17.347 1.00 88.50 289 ASN A N 1
ATOM 2317 C CA . ASN A 1 289 ? 15.687 -32.096 -17.987 1.00 88.50 289 ASN A CA 1
ATOM 2318 C C . ASN A 1 289 ? 15.744 -31.738 -19.479 1.00 88.50 289 ASN A C 1
ATOM 2320 O O . ASN A 1 289 ? 14.731 -31.350 -20.065 1.00 88.50 289 ASN A O 1
ATOM 2324 N N . SER A 1 290 ? 16.899 -31.912 -20.116 1.00 89.62 290 SER A N 1
ATOM 2325 C CA . SER A 1 290 ? 17.119 -31.521 -21.516 1.00 89.62 290 SER A CA 1
ATOM 2326 C C . SER A 1 290 ? 16.144 -32.204 -22.484 1.00 89.62 290 SER A C 1
ATOM 2328 O O . SER A 1 290 ? 15.617 -31.564 -23.391 1.00 89.62 290 SER A O 1
ATOM 2330 N N . ALA A 1 291 ? 15.830 -33.484 -22.259 1.00 90.69 291 ALA A N 1
ATOM 2331 C CA . ALA A 1 291 ? 14.873 -34.234 -23.074 1.00 90.69 291 ALA A CA 1
ATOM 2332 C C . ALA A 1 291 ? 13.438 -33.691 -22.952 1.00 90.69 291 ALA A C 1
ATOM 2334 O O . ALA A 1 291 ? 12.717 -33.601 -23.947 1.00 90.69 291 ALA A O 1
ATOM 2335 N N . VAL A 1 292 ? 13.034 -33.298 -21.738 1.00 89.62 292 VAL A N 1
ATOM 2336 C CA . VAL A 1 292 ? 11.722 -32.687 -21.476 1.00 89.62 292 VAL A CA 1
ATOM 2337 C C . VAL A 1 292 ? 11.651 -31.318 -22.142 1.00 89.62 292 VAL A C 1
ATOM 2339 O O . VAL A 1 292 ? 10.662 -31.008 -22.798 1.00 89.62 292 VAL A O 1
ATOM 2342 N N . TYR A 1 293 ? 12.731 -30.542 -22.061 1.00 89.75 293 TYR A N 1
ATOM 2343 C CA . TYR A 1 293 ? 12.808 -29.232 -22.686 1.00 89.75 293 TYR A CA 1
ATOM 2344 C C . TYR A 1 293 ? 12.669 -29.295 -24.211 1.00 89.75 293 TYR A C 1
ATOM 2346 O O . TYR A 1 293 ? 11.813 -28.638 -24.800 1.00 89.75 293 TYR A O 1
ATOM 2354 N N . GLN A 1 294 ? 13.434 -30.176 -24.859 1.00 91.50 294 GLN A N 1
ATOM 2355 C CA . GLN A 1 294 ? 13.339 -30.380 -26.305 1.00 91.50 294 GLN A CA 1
ATOM 2356 C C . GLN A 1 294 ? 11.947 -30.849 -26.743 1.00 91.50 294 GLN A C 1
ATOM 2358 O O . GLN A 1 294 ? 11.491 -30.485 -27.829 1.00 91.50 294 GLN A O 1
ATOM 2363 N N . LYS A 1 295 ? 11.268 -31.658 -25.920 1.00 92.56 295 LYS A N 1
ATOM 2364 C CA . LYS A 1 295 ? 9.888 -32.083 -26.170 1.00 92.56 295 LYS A CA 1
ATOM 2365 C C . LYS A 1 295 ? 8.930 -30.890 -26.123 1.00 92.56 295 LYS A C 1
ATOM 2367 O O . LYS A 1 295 ? 8.171 -30.701 -27.068 1.00 92.56 295 LYS A O 1
ATOM 2372 N N . ILE A 1 296 ? 9.029 -30.055 -25.088 1.00 92.50 296 ILE A N 1
ATOM 2373 C CA . ILE A 1 296 ? 8.205 -28.848 -24.928 1.00 92.50 296 ILE A CA 1
ATOM 2374 C C . ILE A 1 296 ? 8.397 -27.896 -26.108 1.00 92.50 296 ILE A C 1
ATOM 2376 O O . ILE A 1 296 ? 7.405 -27.434 -26.670 1.00 92.50 296 ILE A O 1
ATOM 2380 N N . LEU A 1 297 ? 9.641 -27.658 -26.534 1.00 91.12 297 LEU A N 1
ATOM 2381 C CA . LEU A 1 297 ? 9.919 -26.803 -27.688 1.00 91.12 297 LEU A CA 1
ATOM 2382 C C . LEU A 1 297 ? 9.289 -27.361 -28.971 1.00 91.12 297 LEU A C 1
ATOM 2384 O O . LEU A 1 297 ? 8.618 -26.634 -29.703 1.00 91.12 297 LEU A O 1
ATOM 2388 N N . LYS A 1 298 ? 9.448 -28.664 -29.234 1.00 91.56 298 LYS A N 1
ATOM 2389 C CA . LYS A 1 298 ? 8.865 -29.313 -30.420 1.00 91.56 298 LYS A CA 1
ATOM 2390 C C . LYS A 1 298 ? 7.338 -29.253 -30.428 1.00 91.56 298 LYS A C 1
ATOM 2392 O O . LYS A 1 298 ? 6.752 -29.055 -31.490 1.00 91.56 298 LYS A O 1
ATOM 2397 N N . GLU A 1 299 ? 6.711 -29.426 -29.268 1.00 93.06 299 GLU A N 1
ATOM 2398 C CA . GLU A 1 299 ? 5.254 -29.463 -29.126 1.00 93.06 299 GLU A CA 1
ATOM 2399 C C . GLU A 1 299 ? 4.618 -28.068 -29.134 1.00 93.06 299 GLU A C 1
ATOM 2401 O O . GLU A 1 299 ? 3.512 -27.922 -29.648 1.00 93.06 299 GLU A O 1
ATOM 2406 N N . ASN A 1 300 ? 5.296 -27.040 -28.610 1.00 92.00 300 ASN A N 1
ATOM 2407 C CA . ASN A 1 300 ? 4.671 -25.739 -28.357 1.00 92.00 300 ASN A CA 1
ATOM 2408 C C . ASN A 1 300 ? 5.164 -24.595 -29.247 1.00 92.00 300 ASN A C 1
ATOM 2410 O O . ASN A 1 300 ? 4.375 -23.687 -29.506 1.00 92.00 300 ASN A O 1
ATOM 2414 N N . VAL A 1 301 ? 6.399 -24.619 -29.764 1.00 91.88 301 VAL A N 1
ATOM 2415 C CA . VAL A 1 301 ? 6.934 -23.495 -30.561 1.00 91.88 301 VAL A CA 1
ATOM 2416 C C . VAL A 1 301 ? 6.155 -23.331 -31.862 1.00 91.88 301 VAL A C 1
ATOM 2418 O O . VAL A 1 301 ? 5.583 -22.273 -32.103 1.00 91.88 301 VAL A O 1
ATOM 2421 N N . ARG A 1 302 ? 6.061 -24.383 -32.687 1.00 90.19 302 ARG A N 1
ATOM 2422 C CA . ARG A 1 302 ? 5.379 -24.290 -33.992 1.00 90.19 302 ARG A CA 1
ATOM 2423 C C . ARG A 1 302 ? 3.909 -23.882 -33.868 1.00 90.19 302 ARG A C 1
ATOM 2425 O O . ARG A 1 302 ? 3.511 -22.977 -34.596 1.00 90.19 302 ARG A O 1
ATOM 2432 N N . PRO A 1 303 ? 3.110 -24.485 -32.967 1.00 92.00 303 PRO A N 1
ATOM 2433 C CA . PRO A 1 303 ? 1.742 -24.030 -32.784 1.00 92.00 303 PRO A CA 1
ATOM 2434 C C . PRO A 1 303 ? 1.655 -22.588 -32.284 1.00 92.00 303 PRO A C 1
ATOM 2436 O O . PRO A 1 303 ? 0.820 -21.852 -32.785 1.00 92.00 303 PRO A O 1
ATOM 2439 N N . SER A 1 304 ? 2.547 -22.147 -31.390 1.00 91.31 304 SER A N 1
ATOM 2440 C CA . SER A 1 304 ? 2.542 -20.760 -30.898 1.00 91.31 304 SER A CA 1
ATOM 2441 C C . SER A 1 304 ? 2.869 -19.747 -31.994 1.00 91.31 304 SER A C 1
ATOM 2443 O O . SER A 1 304 ? 2.232 -18.706 -32.059 1.00 91.31 304 SER A O 1
ATOM 2445 N N . VAL A 1 305 ? 3.800 -20.060 -32.901 1.00 91.75 305 VAL A N 1
ATOM 2446 C CA . VAL A 1 305 ? 4.097 -19.227 -34.084 1.00 91.75 305 VAL A CA 1
ATOM 2447 C C . VAL A 1 305 ? 2.857 -19.079 -34.975 1.00 91.75 305 VAL A C 1
ATOM 2449 O O . VAL A 1 305 ? 2.585 -17.987 -35.474 1.00 91.75 305 VAL A O 1
ATOM 2452 N N . CYS A 1 306 ? 2.097 -20.164 -35.167 1.00 88.62 306 CYS A N 1
ATOM 2453 C CA . CYS A 1 306 ? 0.853 -20.143 -35.937 1.00 88.62 306 CYS A CA 1
ATOM 2454 C C . CYS A 1 306 ? -0.260 -19.366 -35.223 1.00 88.62 306 CYS A C 1
ATOM 2456 O O . CYS A 1 306 ? -0.900 -18.529 -35.855 1.00 88.62 306 CYS A O 1
ATOM 2458 N N . ASP A 1 307 ? -0.455 -19.613 -33.925 1.00 90.88 307 ASP A N 1
ATOM 2459 C CA . ASP A 1 307 ? -1.473 -18.963 -33.091 1.00 90.88 307 ASP A CA 1
ATOM 2460 C C . ASP A 1 307 ? -1.217 -17.440 -33.002 1.00 90.88 307 ASP A C 1
ATOM 2462 O O . ASP A 1 307 ? -2.154 -16.646 -33.036 1.00 90.88 307 ASP A O 1
ATOM 2466 N N . LEU A 1 308 ? 0.057 -17.025 -32.976 1.00 89.12 308 LEU A N 1
ATOM 2467 C CA . LEU A 1 308 ? 0.501 -15.624 -32.948 1.00 89.12 308 LEU A CA 1
ATOM 2468 C C . LEU A 1 308 ? 0.647 -14.986 -34.339 1.00 89.12 308 LEU A C 1
ATOM 2470 O O . LEU A 1 308 ? 1.022 -13.815 -34.440 1.00 89.12 308 LEU A O 1
ATOM 2474 N N . THR A 1 309 ? 0.338 -15.726 -35.411 1.00 88.38 309 THR A N 1
ATOM 2475 C CA . THR A 1 309 ? 0.373 -15.270 -36.814 1.00 88.38 309 THR A CA 1
ATOM 2476 C C . THR A 1 309 ? 1.707 -14.651 -37.257 1.00 88.38 309 THR A C 1
ATOM 2478 O O . THR A 1 309 ? 1.741 -13.696 -38.032 1.00 88.38 309 THR A O 1
ATOM 2481 N N . LEU A 1 310 ? 2.828 -15.199 -36.780 1.00 86.81 310 LEU A N 1
ATOM 2482 C CA . LEU A 1 310 ? 4.164 -14.697 -37.118 1.00 86.81 310 LEU A CA 1
ATOM 2483 C C . LEU A 1 310 ? 4.519 -14.959 -38.597 1.00 86.81 310 LEU A C 1
ATOM 2485 O O . LEU A 1 310 ? 4.070 -15.931 -39.216 1.00 86.81 310 LEU A O 1
ATOM 2489 N N . LYS A 1 311 ? 5.347 -14.087 -39.187 1.00 85.06 311 LYS A N 1
ATOM 2490 C CA . LYS A 1 311 ? 5.801 -14.198 -40.585 1.00 85.06 311 LYS A CA 1
ATOM 2491 C C . LYS A 1 311 ? 6.686 -15.443 -40.750 1.00 85.06 311 LYS A C 1
ATOM 2493 O O . LYS A 1 311 ? 7.316 -15.916 -39.810 1.00 85.06 311 LYS A O 1
ATOM 2498 N N . ARG A 1 312 ? 6.822 -15.947 -41.985 1.00 81.12 312 ARG A N 1
ATOM 2499 C CA . ARG A 1 312 ? 7.645 -17.140 -42.303 1.00 81.12 312 ARG A CA 1
ATOM 2500 C C . ARG A 1 312 ? 9.119 -17.030 -41.883 1.00 81.12 312 ARG A C 1
ATOM 2502 O O . ARG A 1 312 ? 9.763 -18.057 -41.714 1.00 81.12 312 ARG A O 1
ATOM 2509 N N . THR A 1 313 ? 9.638 -15.816 -41.723 1.00 84.25 313 THR A N 1
ATOM 2510 C CA . THR A 1 313 ? 11.020 -15.502 -41.323 1.00 84.25 313 THR A CA 1
ATOM 2511 C C . THR A 1 313 ? 11.126 -15.192 -39.826 1.00 84.25 313 THR A C 1
ATOM 2513 O O . THR A 1 313 ? 11.746 -14.199 -39.448 1.00 84.25 313 THR A O 1
ATOM 2516 N N . TRP A 1 314 ? 10.420 -15.948 -38.981 1.00 84.69 314 TRP A N 1
ATOM 2517 C CA . TRP A 1 314 ? 10.436 -15.757 -37.527 1.00 84.69 314 TRP A CA 1
ATOM 2518 C C . TRP A 1 314 ? 11.749 -16.236 -36.915 1.00 84.69 314 TRP A C 1
ATOM 2520 O O . TRP A 1 314 ? 12.415 -17.124 -37.454 1.00 84.69 314 TRP A O 1
ATOM 2530 N N . VAL A 1 315 ? 12.111 -15.616 -35.796 1.00 86.38 315 VAL A N 1
ATOM 2531 C CA . VAL A 1 315 ? 13.329 -15.916 -35.038 1.00 86.38 315 VAL A CA 1
ATOM 2532 C C . VAL A 1 315 ? 12.925 -16.408 -33.651 1.00 86.38 315 VAL A C 1
ATOM 2534 O O . VAL A 1 315 ? 11.972 -15.884 -33.073 1.00 86.38 315 VAL A O 1
ATOM 2537 N N . LEU A 1 316 ? 13.611 -17.445 -33.168 1.00 83.31 316 LEU A N 1
ATOM 2538 C CA . LEU A 1 316 ? 13.538 -17.935 -31.789 1.00 83.31 316 LEU A CA 1
ATOM 2539 C C . LEU A 1 316 ? 14.700 -17.350 -30.989 1.00 83.31 316 LEU A C 1
ATOM 2541 O O . LEU A 1 316 ? 15.823 -17.385 -31.547 1.00 83.31 316 LEU A O 1
#

Solvent-accessible surface area (backbone atoms only — not comparable to full-atom values): 19844 Å² total; per-residue (Å²): 135,82,89,82,89,83,87,86,83,86,86,82,87,82,80,81,81,78,73,80,76,76,74,75,69,76,75,72,69,60,39,71,52,54,33,34,52,46,60,86,98,54,67,45,67,80,53,25,88,63,29,40,34,28,30,67,88,61,80,44,69,27,53,41,39,64,88,23,38,31,57,32,69,78,38,64,60,43,78,38,44,41,36,55,49,39,88,55,46,37,49,67,55,36,28,39,34,32,42,88,87,65,56,70,46,32,27,61,66,49,91,87,49,76,83,62,82,50,78,45,69,77,66,37,74,43,51,54,77,46,68,64,79,85,72,79,80,75,89,68,90,46,76,63,60,56,58,71,29,68,68,50,42,67,51,52,52,56,53,51,45,67,65,42,46,72,76,72,45,74,87,84,47,80,68,62,53,52,56,54,52,52,57,56,61,72,74,56,97,73,98,79,80,76,63,64,70,58,53,48,50,66,72,69,49,71,72,98,82,73,84,54,84,89,72,56,57,68,73,52,59,54,26,31,48,46,72,54,77,48,75,47,51,76,52,59,81,81,70,89,76,88,78,91,78,63,88,95,44,69,84,40,74,93,64,50,80,90,74,61,93,81,55,47,67,62,45,36,34,40,39,31,33,38,72,78,42,81,44,51,73,47,81,45,90,68,82,92,45,72,71,58,51,55,48,51,49,68,68,39,48,64,57,24,43,60,77,59,65,50,56,98,84,53,45,117

pLDDT: mean 76.44, std 18.72, range [28.97, 94.94]

Radius of gyration: 39.22 Å; Cα contacts (8 Å, |Δi|>4): 370; chains: 1; bounding box: 125×87×87 Å

Secondary structure (DSSP, 8-state):
---------------------------PPPEEEEEEEE-TTS-HHHHGGG-EEEETTTTEEEEE-TTSEEEEEEEPSEEEEEEEE-SSEEE--EEEEE-TT--EEEEE--SS-TT---EE-SSEEEEEEEE---SPPP----HHHHHT-HHHHHHHHHHHHHHHHHHHS-TT-HHHHHHHHHHHHHS---S----HHHHHHHHHSPPTT-S-GGGS-HHHHTTB-EEEEEEEESS-S---------TT-TTSGGG-PPP-TT---EEEEEEEEETTEEEEEEEE-SS--HHHHHHHHHHHHHHHHHHTT--TT-B-

Nearest PDB structures (foldseek):
  8s9s-assembly1_7  TM=8.604E-01  e=4.407E-19  Homo sapiens
  8j0n-assembly1_G  TM=9.435E-01  e=8.086E-15  Homo sapiens
  5cr4-assembly1_A  TM=7.722E-01  e=2.066E-08  synthetic construct
  4r79-assembly1_B  TM=4.819E-01  e=2.174E-02  Drosophila mauritiana
  3hot-assembly1_B  TM=6.317E-01  e=1.027E-01  Drosophila mauritiana

Organism: NCBI:txid175788

InterPro domains:
  IPR013784 Carbohydrate-binding-like fold [SSF49452] (35-105)
  IPR019008 ER membrane protein complex subunit 7, beta-sandwich domain [PF09430] (45-154)
  IPR036397 Ribonuclease H superfamily [G3DSA:3.30.420.10] (203-316)
  IPR039163 ER membrane protein complex subunit 7 [PTHR13605] (10-206)

Foldseek 3Di:
DDDDDDDDDDDDDDDDPPPPPPPPPPPQDKAKAKAFEDEPPDQLQVFQVQKWKDKPHNPWIWGQDNRRMIMTTRHGAAKIKIAIDTQWFHWFIWIWGQHSVRDIWIAHDDPVCPPDGHTDDPPYYIYTPGTDDPDDDPPDDDPVVQCPPPVNVVVVVVVVCVVCVPVVDPPPDPPVVVVVVVVVVVPDDDPDDPDVVVVCCVVVPDPPPDPDPPPDDPLQQQQEKDKDKDKAFPPDDDDPDDFDDDPPCCPPPVRDDDDDPVGGDIWMKIWIAGPLGTFDIDIDDDDDDPVVVVVCCVVGVVVRCVVSVHDPPHHD

Sequence (316 aa):
MLFKYQHGFILTVLFGLCTHYNAVAEGEEKFRVEGRALVYGVRTEEWTPLAHVLLDGEEHVGFVRLDGSFTVNDVPSGSYVVHIVSPVYRFEPVRVDITATGKTRARRVNYIKTSEVVQLPYPVQMRCTGQHSYFTKRDTWGWSDFFMNPMVLMMVLPLLIILLLPKLINMNDPGMRREMEQSMNMLNPSPEIPDVSELMTKFFAPPKSQENILMIPQDFWENTLWTDETQIELFGRSVSHYVWRKSNTAFQKKNLIPTVKYGGASVMVWGCFAASGPGRLAVINGTMNSAVYQKILKENVRPSVCDLTLKRTWVL